Protein AF-0000000084555129 (afdb_homodimer)

Organism: NCBI:txid1418104

Solvent-accessible surface area (backbone atoms only — not comparable to full-atom values): 14431 Å² total; per-residue (Å²): 67,36,65,39,31,40,33,32,52,45,91,48,51,69,61,46,52,51,45,40,34,72,75,48,57,30,40,82,59,43,70,50,68,45,96,85,69,34,40,33,36,33,29,37,44,56,77,31,36,37,39,39,27,38,59,90,83,69,70,79,66,88,74,60,50,70,49,34,45,27,30,52,33,95,52,45,68,62,50,50,54,52,33,32,73,74,63,65,37,63,82,80,65,65,79,45,79,53,98,36,31,36,27,43,75,42,56,50,100,70,60,52,38,34,35,41,34,17,71,76,31,58,66,59,48,55,52,53,42,57,65,74,102,68,37,63,39,32,40,33,31,53,44,91,48,51,71,62,47,52,52,44,38,35,73,74,48,58,30,40,83,60,43,70,51,68,45,95,85,68,35,40,33,37,34,29,37,44,54,78,30,34,39,38,39,26,38,58,89,86,70,72,79,66,89,74,60,49,70,49,34,45,28,30,52,32,95,52,45,69,62,49,50,53,52,32,33,76,73,62,66,36,64,83,81,67,64,77,45,79,53,98,34,32,35,27,43,73,42,55,49,98,70,61,52,38,34,35,41,33,17,72,77,31,58,67,59,48,55,52,54,43,57,64,75,104

pLDDT: mean 96.59, std 4.14, range [63.03, 98.88]

Foldseek 3Di:
DDAAEAEEEDADAVQQQCCCCQQVVWAWDDKDADPVRKIWTWTDDDRYIYTYIHDPPDDQDPDDPCQEEEDEDADAVVSVVSCVVVPQDPPPWDWDDDPFKIWGWTAGPSGHIYIYIYGNHVVVVVVVVVVVD/DDAAEAEEEDADAVQQQCCCCQQVVWAWDDKDADPVRKIWTWTDDDRYIYTYIYDPPDDQDPDDPCQEEEDEDQDAVVSQVSCVVVPQDPPPWDWDDDPFKIWGWTAGPSGHIYIYIYGNHVVVVVVVVVVVD

Structure (mmCIF, N/CA/C/O backbone):
data_AF-0000000084555129-model_v1
#
loop_
_entity.id
_entity.type
_entity.pdbx_description
1 polymer 'Glyoxalase/Bleomycin resistance /Dioxygenase superfamily protein'
#
loop_
_atom_site.group_PDB
_atom_site.id
_atom_site.type_symbol
_atom_site.label_atom_id
_atom_site.label_alt_id
_atom_site.label_comp_id
_atom_site.label_asym_id
_atom_site.label_entity_id
_atom_site.label_seq_id
_atom_site.pdbx_PDB_ins_code
_atom_site.Cartn_x
_atom_site.Cartn_y
_atom_site.Cartn_z
_atom_site.occupancy
_atom_site.B_iso_or_equiv
_atom_site.auth_seq_id
_atom_site.auth_comp_id
_atom_site.auth_asym_id
_atom_site.auth_atom_id
_atom_site.pdbx_PDB_model_num
ATOM 1 N N . MET A 1 1 ? -7.414 10.438 -2.939 1 91.38 1 MET A N 1
ATOM 2 C CA . MET A 1 1 ? -5.953 10.438 -2.855 1 91.38 1 MET A CA 1
ATOM 3 C C . MET A 1 1 ? -5.355 9.367 -3.762 1 91.38 1 MET A C 1
ATOM 5 O O . MET A 1 1 ? -5.941 8.297 -3.941 1 91.38 1 MET A O 1
ATOM 9 N N . ILE A 1 2 ? -4.188 9.75 -4.363 1 95.44 2 ILE A N 1
ATOM 10 C CA . ILE A 1 2 ? -3.457 8.859 -5.258 1 95.44 2 ILE A CA 1
ATOM 11 C C . ILE A 1 2 ? -2.223 8.312 -4.547 1 95.44 2 ILE A C 1
ATOM 13 O O . ILE A 1 2 ? -1.466 9.07 -3.932 1 95.44 2 ILE A O 1
ATOM 17 N N . ILE A 1 3 ? -2.047 7.004 -4.605 1 98.06 3 ILE A N 1
ATOM 18 C CA . ILE A 1 3 ? -0.838 6.418 -4.039 1 98.06 3 ILE A CA 1
ATOM 19 C C . ILE A 1 3 ? 0.361 6.75 -4.922 1 98.06 3 ILE A C 1
ATOM 21 O O . ILE A 1 3 ? 0.359 6.453 -6.121 1 98.06 3 ILE A O 1
ATOM 25 N N . ASP A 1 4 ? 1.318 7.43 -4.328 1 98.44 4 ASP A N 1
ATOM 26 C CA . ASP A 1 4 ? 2.531 7.824 -5.035 1 98.44 4 ASP A CA 1
ATOM 27 C C . ASP A 1 4 ? 3.619 6.762 -4.902 1 98.44 4 ASP A C 1
ATOM 29 O O . ASP A 1 4 ? 4.297 6.434 -5.879 1 98.44 4 ASP A O 1
ATOM 33 N N . HIS A 1 5 ? 3.803 6.301 -3.703 1 98.75 5 HIS A N 1
ATOM 34 C CA . HIS A 1 5 ? 4.828 5.285 -3.496 1 98.75 5 HIS A CA 1
ATOM 35 C C . HIS A 1 5 ? 4.555 4.473 -2.232 1 98.75 5 HIS A C 1
ATOM 37 O O . HIS A 1 5 ? 3.77 4.891 -1.38 1 98.75 5 HIS A O 1
ATOM 43 N N . LEU A 1 6 ? 5.16 3.311 -2.207 1 98.62 6 LEU A N 1
ATOM 44 C CA . LEU A 1 6 ? 5.281 2.482 -1.014 1 98.62 6 LEU A CA 1
ATOM 45 C C . LEU A 1 6 ? 6.73 2.426 -0.539 1 98.62 6 LEU A C 1
ATOM 47 O O . LEU A 1 6 ? 7.656 2.434 -1.354 1 98.62 6 LEU A O 1
ATOM 51 N N . ASN A 1 7 ? 6.895 2.393 0.769 1 98.62 7 ASN A N 1
ATOM 52 C CA . ASN A 1 7 ? 8.227 2.324 1.362 1 98.62 7 ASN A CA 1
ATOM 53 C C . ASN A 1 7 ? 8.328 1.187 2.375 1 98.62 7 ASN A C 1
ATOM 55 O O . ASN A 1 7 ? 7.543 1.119 3.322 1 98.62 7 ASN A 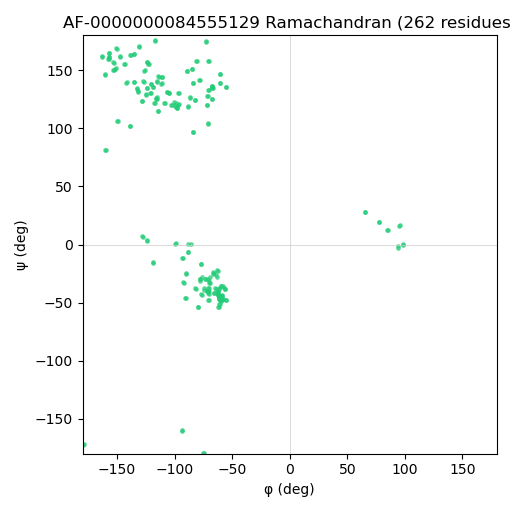O 1
ATOM 59 N N . ARG A 1 8 ? 9.281 0.289 2.154 1 98.12 8 ARG A N 1
ATOM 60 C CA . ARG A 1 8 ? 9.359 -0.907 2.988 1 98.12 8 ARG A CA 1
ATOM 61 C C . ARG A 1 8 ? 10.805 -1.281 3.285 1 98.12 8 ARG A C 1
ATOM 63 O O . ARG A 1 8 ? 11.664 -1.215 2.4 1 98.12 8 ARG A O 1
ATOM 70 N N . TYR A 1 9 ? 11.062 -1.695 4.523 1 98.19 9 TYR A N 1
ATOM 71 C CA . TYR A 1 9 ? 12.281 -2.443 4.828 1 98.19 9 TYR A CA 1
ATOM 72 C C . TYR A 1 9 ? 12.141 -3.902 4.41 1 98.19 9 TYR A C 1
ATOM 74 O O . TYR A 1 9 ? 11.086 -4.512 4.602 1 98.19 9 TYR A O 1
ATOM 82 N N . VAL A 1 10 ? 13.172 -4.414 3.91 1 98.56 10 VAL A N 1
ATOM 83 C CA . VAL A 1 10 ? 13.148 -5.809 3.477 1 98.56 10 VAL A CA 1
ATOM 84 C C . VAL A 1 10 ? 14.414 -6.523 3.951 1 98.56 10 VAL A C 1
ATOM 86 O O . VAL A 1 10 ? 15.391 -5.875 4.328 1 98.56 10 VAL A O 1
ATOM 89 N N . SER A 1 11 ? 14.406 -7.863 3.941 1 98.12 11 SER A N 1
ATOM 90 C CA . SER A 1 11 ? 15.508 -8.68 4.438 1 98.12 11 SER A CA 1
ATOM 91 C C . SER A 1 11 ? 16.688 -8.672 3.465 1 98.12 11 SER A C 1
ATOM 93 O O . SER A 1 11 ? 17.844 -8.742 3.881 1 98.12 11 SER A O 1
ATOM 95 N N . ASP A 1 12 ? 16.391 -8.703 2.145 1 98.5 12 ASP A N 1
ATOM 96 C CA . ASP A 1 12 ? 17.391 -8.844 1.083 1 98.5 12 ASP A CA 1
ATOM 97 C C . ASP A 1 12 ? 16.938 -8.125 -0.186 1 98.5 12 ASP A C 1
ATOM 99 O O . ASP A 1 12 ? 16.109 -8.641 -0.944 1 98.5 12 ASP A O 1
ATOM 103 N N . VAL A 1 13 ? 17.578 -6.992 -0.435 1 98.81 13 VAL A N 1
ATOM 104 C CA . VAL A 1 13 ? 17.156 -6.109 -1.516 1 98.81 13 VAL A CA 1
ATOM 105 C C . VAL A 1 13 ? 17.297 -6.828 -2.857 1 98.81 13 VAL A C 1
ATOM 107 O O . VAL A 1 13 ? 16.406 -6.742 -3.711 1 98.81 13 VAL A O 1
ATOM 110 N N . ASP A 1 14 ? 18.359 -7.57 -3.078 1 98.75 14 ASP A N 1
ATOM 111 C CA . ASP A 1 14 ? 18.594 -8.25 -4.348 1 98.75 14 ASP A CA 1
ATOM 112 C C . ASP A 1 14 ? 17.5 -9.273 -4.625 1 98.75 14 ASP A C 1
ATOM 114 O O . ASP A 1 14 ? 17 -9.375 -5.75 1 98.75 14 ASP A O 1
ATOM 118 N N . LYS A 1 15 ? 17.125 -10.031 -3.643 1 98.44 15 LYS A N 1
ATOM 119 C CA . LYS A 1 15 ? 16.047 -11 -3.789 1 98.44 15 LYS A CA 1
ATOM 120 C C . LYS A 1 15 ? 14.734 -10.312 -4.141 1 98.44 15 LYS A C 1
ATOM 122 O O . LYS A 1 15 ? 13.945 -10.828 -4.938 1 98.44 15 LYS A O 1
ATOM 127 N N . PHE A 1 16 ? 14.492 -9.164 -3.564 1 98.75 16 PHE A N 1
ATOM 128 C CA . PHE A 1 16 ? 13.258 -8.438 -3.801 1 98.75 16 PHE A CA 1
ATOM 129 C C . PHE A 1 16 ? 13.234 -7.836 -5.203 1 98.75 16 PHE A C 1
ATOM 131 O O . PHE A 1 16 ? 12.188 -7.805 -5.855 1 98.75 16 PHE A O 1
ATOM 138 N N . ILE A 1 17 ? 14.383 -7.328 -5.613 1 98.75 17 ILE A N 1
ATOM 139 C CA . ILE A 1 17 ? 14.461 -6.828 -6.984 1 98.75 17 ILE A CA 1
ATOM 140 C C . ILE A 1 17 ? 14.047 -7.93 -7.957 1 98.75 17 ILE A C 1
ATOM 142 O O . ILE A 1 17 ? 13.195 -7.715 -8.82 1 98.75 17 ILE A O 1
ATOM 146 N N . LEU A 1 18 ? 14.602 -9.117 -7.766 1 98.44 18 LEU A N 1
ATOM 147 C CA . LEU A 1 18 ? 14.289 -10.25 -8.633 1 98.44 18 LEU A CA 1
ATOM 148 C C . LEU A 1 18 ? 12.805 -10.602 -8.562 1 98.44 18 LEU A C 1
ATOM 150 O O . LEU A 1 18 ? 12.156 -10.805 -9.586 1 98.44 18 LEU A O 1
ATOM 154 N N . PHE A 1 19 ? 12.266 -10.625 -7.41 1 98.56 19 PHE A N 1
ATOM 155 C CA . PHE A 1 19 ? 10.875 -10.984 -7.191 1 98.56 19 PHE A CA 1
ATOM 156 C C . PHE A 1 19 ? 9.945 -10 -7.898 1 98.56 19 PHE A C 1
ATOM 158 O O . PHE A 1 19 ? 9.078 -10.406 -8.68 1 98.56 19 PHE A O 1
ATOM 165 N N . TYR A 1 20 ? 10.102 -8.758 -7.648 1 98.25 20 TYR A N 1
ATOM 166 C CA . TYR A 1 20 ? 9.18 -7.746 -8.164 1 98.25 20 TYR A CA 1
ATOM 167 C C . TYR A 1 20 ? 9.328 -7.598 -9.672 1 98.25 20 TYR A C 1
ATOM 169 O O . TYR A 1 20 ? 8.352 -7.32 -10.375 1 98.25 20 TYR A O 1
ATOM 177 N N . GLU A 1 21 ? 10.555 -7.785 -10.188 1 98 21 GLU A N 1
ATOM 178 C CA . GLU A 1 21 ? 10.727 -7.734 -11.633 1 98 21 GLU A CA 1
ATOM 179 C C . GLU A 1 21 ? 10.094 -8.945 -12.312 1 98 21 GLU A C 1
ATOM 181 O O . GLU A 1 21 ? 9.312 -8.797 -13.258 1 98 21 GLU A O 1
ATOM 186 N N . ASP A 1 22 ? 10.398 -10.086 -11.758 1 97.38 22 ASP A N 1
ATOM 187 C CA . ASP A 1 22 ? 10.047 -11.328 -12.445 1 97.38 22 ASP A CA 1
ATOM 188 C C . ASP A 1 22 ? 8.586 -11.703 -12.188 1 97.38 22 ASP A C 1
ATOM 190 O O . ASP A 1 22 ? 7.898 -12.188 -13.086 1 97.38 22 ASP A O 1
ATOM 194 N N . ALA A 1 23 ? 8.125 -11.461 -11 1 96.81 23 ALA A N 1
ATOM 195 C CA . ALA A 1 23 ? 6.789 -11.922 -10.633 1 96.81 23 ALA A CA 1
ATOM 196 C C . ALA A 1 23 ? 5.746 -10.844 -10.891 1 96.81 23 ALA A C 1
ATOM 198 O O . ALA A 1 23 ? 4.594 -11.148 -11.203 1 96.81 23 ALA A O 1
ATOM 199 N N . LEU A 1 24 ? 6.152 -9.57 -10.734 1 96.69 24 LEU A N 1
ATOM 200 C CA . LEU A 1 24 ? 5.129 -8.531 -10.711 1 96.69 24 LEU A CA 1
ATOM 201 C C . LEU A 1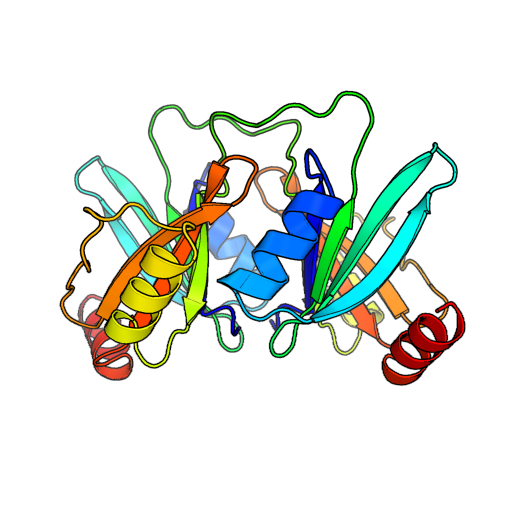 24 ? 5.406 -7.473 -11.781 1 96.69 24 LEU A C 1
ATOM 203 O O . LEU A 1 24 ? 4.707 -6.461 -11.852 1 96.69 24 LEU A O 1
ATOM 207 N N . ASP A 1 25 ? 6.418 -7.688 -12.555 1 96.19 25 ASP A N 1
ATOM 208 C CA . ASP A 1 25 ? 6.707 -6.879 -13.734 1 96.19 25 ASP A CA 1
ATOM 209 C C . ASP A 1 25 ? 7.059 -5.445 -13.352 1 96.19 25 ASP A C 1
ATOM 211 O O . ASP A 1 25 ? 6.664 -4.5 -14.031 1 96.19 25 ASP A O 1
ATOM 215 N N . TYR A 1 26 ? 7.598 -5.254 -12.18 1 98.19 26 TYR A N 1
ATOM 216 C CA . TYR A 1 26 ? 8.195 -3.973 -11.828 1 98.19 26 TYR A CA 1
ATOM 217 C C . TYR A 1 26 ? 9.492 -3.744 -12.594 1 98.19 26 TYR A C 1
ATOM 219 O O . TYR A 1 26 ? 10.086 -4.691 -13.109 1 98.19 26 TYR A O 1
ATOM 227 N N . LYS A 1 27 ? 9.828 -2.473 -12.688 1 98.12 27 LYS A N 1
ATOM 228 C CA . LYS A 1 27 ? 11.086 -2.117 -13.32 1 98.12 27 LYS A CA 1
ATOM 229 C C . LYS A 1 27 ? 12.047 -1.471 -12.32 1 98.12 27 LYS A C 1
ATOM 231 O O . LYS A 1 27 ? 11.68 -0.52 -11.633 1 98.12 27 LYS A O 1
ATOM 236 N N . LEU A 1 28 ? 13.242 -2.014 -12.195 1 98.31 28 LEU A N 1
ATOM 237 C CA . LEU A 1 28 ? 14.266 -1.379 -11.367 1 98.31 28 LEU A CA 1
ATOM 238 C C . LEU A 1 28 ? 14.711 -0.055 -11.984 1 98.31 28 LEU A C 1
ATOM 240 O O . LEU A 1 28 ? 15.133 -0.012 -13.141 1 98.31 28 LEU A O 1
ATOM 244 N N . ILE A 1 29 ? 14.625 1.012 -11.188 1 97.94 29 ILE A N 1
ATOM 245 C CA . ILE A 1 29 ? 15.008 2.293 -11.773 1 97.94 29 ILE A CA 1
ATOM 246 C C . ILE A 1 29 ? 16.188 2.883 -11 1 97.94 29 ILE A C 1
ATOM 248 O O . ILE A 1 29 ? 16.797 3.854 -11.445 1 97.94 29 ILE A O 1
ATOM 252 N N . ASP A 1 30 ? 16.469 2.385 -9.789 1 98.31 30 ASP A N 1
ATOM 253 C CA . ASP A 1 30 ? 17.656 2.791 -9.031 1 98.31 30 ASP A CA 1
ATOM 254 C C . ASP A 1 30 ? 18 1.762 -7.961 1 98.31 30 ASP A C 1
ATOM 256 O O . ASP A 1 30 ? 17.125 1.095 -7.422 1 98.31 30 ASP A O 1
ATOM 260 N N . SER A 1 31 ? 19.281 1.588 -7.68 1 98.06 31 SER A N 1
ATOM 261 C CA . SER A 1 31 ? 19.766 0.795 -6.555 1 98.06 31 SER A CA 1
ATOM 262 C C . SER A 1 31 ? 21.141 1.281 -6.086 1 98.06 31 SER A C 1
ATOM 264 O O . SER A 1 31 ? 21.828 1.988 -6.816 1 98.06 31 SER A O 1
ATOM 266 N N . GLY A 1 32 ? 21.406 0.962 -4.848 1 97.38 32 GLY A N 1
ATOM 267 C CA . GLY A 1 32 ? 22.688 1.376 -4.316 1 97.38 32 GLY A CA 1
ATOM 268 C C . GLY A 1 32 ? 22.906 0.941 -2.879 1 97.38 32 GLY A C 1
ATOM 269 O O . GLY A 1 32 ? 22.188 0.081 -2.369 1 97.38 32 GLY A O 1
ATOM 270 N N . ILE A 1 33 ? 24.016 1.475 -2.379 1 97.44 33 ILE A N 1
ATOM 271 C CA . ILE A 1 33 ? 24.391 1.214 -0.994 1 97.44 33 ILE A CA 1
ATOM 272 C C . ILE A 1 33 ? 24.359 2.516 -0.197 1 97.44 33 ILE A C 1
ATOM 274 O O . ILE A 1 33 ? 24.953 3.518 -0.609 1 97.44 33 ILE A O 1
ATOM 278 N N . LYS A 1 34 ? 23.641 2.445 0.87 1 96 34 LYS A N 1
ATOM 279 C CA . LYS A 1 34 ? 23.562 3.609 1.748 1 96 34 LYS A CA 1
ATOM 280 C C . LYS A 1 34 ? 24.875 3.805 2.516 1 96 34 LYS A C 1
ATOM 282 O O . LYS A 1 34 ? 25.766 2.957 2.455 1 96 34 LYS A O 1
ATOM 287 N N . LEU A 1 35 ? 24.891 4.922 3.244 1 94.25 35 LEU A N 1
ATOM 288 C CA . LEU A 1 35 ? 26.094 5.258 4.008 1 94.25 35 LEU A CA 1
ATOM 289 C C . LEU A 1 35 ? 26.359 4.211 5.082 1 94.25 35 LEU A C 1
ATOM 291 O O . LEU A 1 35 ? 27.531 3.939 5.406 1 94.25 35 LEU A O 1
ATOM 295 N N . ASN A 1 36 ? 25.391 3.6 5.496 1 95.06 36 ASN A N 1
ATOM 296 C CA . ASN A 1 36 ? 25.531 2.615 6.562 1 95.06 36 ASN A CA 1
ATOM 297 C C . ASN A 1 36 ? 25.859 1.233 6.012 1 95.06 36 ASN A C 1
ATOM 299 O O . ASN A 1 36 ? 25.875 0.25 6.754 1 95.06 36 ASN A O 1
ATOM 303 N N . GLY A 1 37 ? 25.984 1.104 4.73 1 96.94 37 GLY A N 1
ATOM 304 C CA . GLY A 1 37 ? 26.406 -0.138 4.105 1 96.94 37 GLY A CA 1
ATOM 305 C C . GLY A 1 37 ? 25.25 -1.014 3.674 1 96.94 37 GLY A C 1
ATOM 306 O O . GLY A 1 37 ? 25.453 -2.078 3.086 1 96.94 37 GLY A O 1
ATOM 307 N N . LYS A 1 38 ? 24.078 -0.531 3.957 1 98.06 38 LYS A N 1
ATOM 308 C CA . LYS A 1 38 ? 22.891 -1.32 3.615 1 98.06 38 LYS A CA 1
ATOM 309 C C . LYS A 1 38 ? 22.406 -0.994 2.209 1 98.06 38 LYS A C 1
ATOM 311 O O . LYS A 1 38 ? 22.5 0.152 1.764 1 98.06 38 LYS A O 1
ATOM 316 N N . LYS A 1 39 ? 21.812 -1.933 1.518 1 98.75 39 LYS A N 1
ATOM 317 C CA . LYS A 1 39 ? 21.359 -1.79 0.137 1 98.75 39 LYS A CA 1
ATOM 318 C C . LYS A 1 39 ? 19.969 -1.158 0.075 1 98.75 39 LYS A C 1
ATOM 320 O O . LYS A 1 39 ? 19.188 -1.299 1.007 1 98.75 39 LYS A O 1
ATOM 325 N N . TYR A 1 40 ? 19.688 -0.469 -0.962 1 98.69 40 TYR A N 1
ATOM 326 C CA . TYR A 1 40 ? 18.359 0.03 -1.286 1 98.69 40 TYR A CA 1
ATOM 327 C C . TYR A 1 40 ? 18.062 -0.138 -2.771 1 98.69 40 TYR A C 1
ATOM 329 O O . TYR A 1 40 ? 18.969 -0.392 -3.568 1 98.69 40 TYR A O 1
ATOM 337 N N . ALA A 1 41 ? 16.797 -0.055 -3.137 1 98.81 41 ALA A N 1
ATOM 338 C CA . ALA A 1 41 ? 16.375 -0.044 -4.531 1 98.81 41 ALA A CA 1
ATOM 339 C C . ALA A 1 41 ? 15.062 0.733 -4.699 1 98.81 41 ALA A C 1
ATOM 341 O O . ALA A 1 41 ? 14.289 0.872 -3.748 1 98.81 41 ALA A O 1
ATOM 342 N N . ILE A 1 42 ? 14.875 1.292 -5.812 1 98.81 42 ILE A N 1
ATOM 343 C CA . ILE A 1 42 ? 13.617 1.896 -6.242 1 98.81 42 ILE A CA 1
ATOM 344 C C . ILE A 1 42 ? 13.086 1.161 -7.469 1 98.81 42 ILE A C 1
ATOM 346 O O . ILE A 1 42 ? 13.781 1.041 -8.477 1 98.81 42 ILE A O 1
ATOM 350 N N . LEU A 1 43 ? 11.898 0.645 -7.332 1 98.75 43 LEU A N 1
ATOM 351 C CA . LEU A 1 43 ? 11.242 -0.066 -8.422 1 98.75 43 LEU A CA 1
ATOM 352 C C . LEU A 1 43 ? 9.984 0.674 -8.867 1 98.75 43 LEU A C 1
ATOM 354 O O . LEU A 1 43 ? 9.242 1.207 -8.039 1 98.75 43 LEU A O 1
ATOM 358 N N . LYS A 1 44 ? 9.781 0.688 -10.156 1 98.19 44 LYS A N 1
ATOM 359 C CA . LYS A 1 44 ? 8.641 1.397 -10.734 1 98.19 44 LYS A CA 1
ATOM 360 C C . LYS A 1 44 ? 7.539 0.427 -11.141 1 98.19 44 LYS A C 1
ATOM 362 O O . LYS A 1 44 ? 7.781 -0.518 -11.898 1 98.19 44 LYS A O 1
ATOM 367 N N . GLY A 1 45 ? 6.359 0.598 -10.547 1 96.75 45 GLY A N 1
ATOM 368 C CA . GLY A 1 45 ? 5.148 -0.047 -11.031 1 96.75 45 GLY A CA 1
ATOM 369 C C . GLY A 1 45 ? 4.355 0.818 -11.992 1 96.75 45 GLY A C 1
ATOM 370 O O . GLY A 1 45 ? 4.918 1.695 -12.656 1 96.75 45 GLY A O 1
ATOM 371 N N . ASP A 1 46 ? 3.035 0.423 -12.102 1 94.94 46 ASP A N 1
ATOM 372 C CA . ASP A 1 46 ? 2.178 1.265 -12.938 1 94.94 46 ASP A CA 1
ATOM 373 C C . ASP A 1 46 ? 1.646 2.455 -12.141 1 94.94 46 ASP A C 1
ATOM 375 O O . ASP A 1 46 ? 0.712 2.312 -11.344 1 94.94 46 ASP A O 1
ATOM 379 N N . LYS A 1 47 ? 2.254 3.596 -12.227 1 94.25 47 LYS A N 1
ATOM 380 C CA . LYS A 1 47 ? 1.814 4.871 -11.664 1 94.25 47 LYS A CA 1
ATOM 381 C C . LYS A 1 47 ? 2.25 5.012 -10.211 1 94.25 47 LYS A C 1
ATOM 383 O O . LYS A 1 47 ? 1.671 5.801 -9.461 1 94.25 47 LYS A O 1
ATOM 388 N N . HIS A 1 48 ? 3.072 4.238 -9.711 1 98 48 HIS A N 1
ATOM 389 C CA . HIS A 1 48 ? 3.648 4.352 -8.375 1 98 48 HIS A CA 1
ATOM 390 C C . HIS A 1 48 ? 5.051 3.758 -8.328 1 98 48 HIS A C 1
ATOM 392 O O . HIS A 1 48 ? 5.492 3.117 -9.281 1 98 48 HIS A O 1
ATOM 398 N N . GLU A 1 49 ? 5.75 4.012 -7.246 1 98.56 49 GLU A N 1
ATOM 399 C CA . GLU A 1 49 ? 7.059 3.404 -7.023 1 98.56 49 GLU A CA 1
ATOM 400 C C . GLU A 1 49 ? 7.086 2.609 -5.719 1 98.56 49 GLU A C 1
ATOM 402 O O . GLU A 1 49 ? 6.25 2.826 -4.836 1 98.56 49 GLU A O 1
ATOM 407 N N . LEU A 1 50 ? 7.945 1.699 -5.688 1 98.75 50 LEU A N 1
ATOM 408 C CA . LEU A 1 50 ? 8.289 0.943 -4.488 1 98.75 50 LEU A CA 1
ATOM 409 C C . LEU A 1 50 ? 9.727 1.232 -4.055 1 98.75 50 LEU A C 1
ATOM 411 O O . LEU A 1 50 ? 10.664 0.961 -4.801 1 98.75 50 LEU A O 1
ATOM 415 N N . PHE A 1 51 ? 9.82 1.851 -2.883 1 98.81 51 PHE A N 1
ATOM 416 C CA . PHE A 1 51 ? 11.109 2.088 -2.244 1 98.81 51 PHE A CA 1
ATOM 417 C C . PHE A 1 51 ? 11.414 1.004 -1.215 1 98.81 51 PHE A C 1
ATOM 419 O O . PHE A 1 51 ? 10.664 0.833 -0.25 1 98.81 51 PHE A O 1
ATOM 426 N N . ILE A 1 52 ? 12.555 0.272 -1.419 1 98.81 52 ILE A N 1
ATOM 427 C CA . ILE A 1 52 ? 12.898 -0.767 -0.454 1 98.81 52 ILE A CA 1
ATOM 428 C C . ILE A 1 52 ? 14.32 -0.55 0.055 1 98.81 52 ILE A C 1
ATOM 430 O O . ILE A 1 52 ? 15.164 0 -0.656 1 98.81 52 ILE A O 1
ATOM 434 N N . SER A 1 53 ? 14.539 -0.945 1.253 1 98.69 53 SER A N 1
ATOM 435 C CA . SER A 1 53 ? 15.875 -0.854 1.835 1 98.69 53 SER A CA 1
ATOM 436 C C . SER A 1 53 ? 16.078 -1.912 2.914 1 98.69 53 SER A C 1
ATOM 438 O O . SER A 1 53 ? 15.117 -2.377 3.527 1 98.69 53 SER A O 1
ATOM 440 N N . GLU A 1 54 ? 17.281 -2.299 3.027 1 98.62 54 GLU A N 1
ATOM 441 C CA . GLU A 1 54 ? 17.703 -3.127 4.16 1 98.62 54 GLU A CA 1
ATOM 442 C C . GLU A 1 54 ? 17.953 -2.275 5.398 1 98.62 54 GLU A C 1
ATOM 444 O O . GLU A 1 54 ? 18.125 -1.059 5.297 1 98.62 54 GLU A O 1
ATOM 449 N N . ARG A 1 55 ? 17.891 -2.887 6.523 1 96.69 55 ARG A N 1
ATOM 450 C CA . ARG A 1 55 ? 18.203 -2.191 7.766 1 96.69 55 ARG A CA 1
ATOM 451 C C . ARG A 1 55 ? 18.922 -3.121 8.75 1 96.69 55 ARG A C 1
ATOM 453 O O . ARG A 1 55 ? 18.797 -4.344 8.648 1 96.69 55 ARG A O 1
ATOM 460 N N . GLU A 1 56 ? 19.672 -2.486 9.641 1 95.25 56 GLU A N 1
ATOM 461 C CA . GLU A 1 56 ? 20.312 -3.258 10.703 1 95.25 56 GLU A CA 1
ATOM 462 C C . GLU A 1 56 ? 19.266 -3.83 11.664 1 95.25 56 GLU A C 1
ATOM 464 O O . GLU A 1 56 ? 18.328 -3.139 12.047 1 95.25 56 GLU A O 1
ATOM 469 N N . GLY A 1 57 ? 19.438 -5.082 11.992 1 94.75 57 GLY A N 1
ATOM 470 C CA . GLY A 1 57 ? 18.547 -5.695 12.961 1 94.75 57 GLY A CA 1
ATOM 471 C C . GLY A 1 57 ? 17.203 -6.066 12.383 1 94.75 57 GLY A C 1
ATOM 472 O O . GLY A 1 57 ? 16.219 -6.215 13.117 1 94.75 57 GLY A O 1
ATOM 473 N N . PHE A 1 58 ? 17.125 -6.168 11.125 1 96.12 58 PHE A N 1
ATOM 474 C CA . PHE A 1 58 ? 15.883 -6.547 10.461 1 96.12 58 PHE A CA 1
ATOM 475 C C . PHE A 1 58 ? 15.359 -7.867 11 1 96.12 58 PHE A C 1
ATOM 477 O O . PHE A 1 58 ? 16.125 -8.805 11.219 1 96.12 58 PHE A O 1
ATOM 484 N N . GLN A 1 59 ? 14.055 -7.84 11.234 1 94.62 59 GLN A N 1
ATOM 485 C CA . GLN A 1 59 ? 13.352 -9.062 11.602 1 94.62 59 GLN A CA 1
ATOM 486 C C . GLN A 1 59 ? 12.07 -9.234 10.781 1 94.62 59 GLN A C 1
ATOM 488 O O . GLN A 1 59 ? 11.305 -8.281 10.617 1 94.62 59 GLN A O 1
ATOM 493 N N . VAL A 1 60 ? 11.914 -10.406 10.32 1 93.06 60 VAL A N 1
ATOM 494 C CA . VAL A 1 60 ? 10.672 -10.695 9.609 1 93.06 60 VAL A CA 1
ATOM 495 C C . VAL A 1 60 ? 9.5 -10.664 10.594 1 93.06 60 VAL A C 1
ATOM 497 O O . VAL A 1 60 ? 9.578 -11.234 11.68 1 93.06 60 VAL A O 1
ATOM 500 N N . GLU A 1 61 ? 8.477 -10.023 10.109 1 90.44 61 GLU A N 1
ATOM 501 C CA . GLU A 1 61 ? 7.281 -9.945 10.953 1 90.44 61 GLU A CA 1
ATOM 502 C C . GLU A 1 61 ? 6.387 -11.164 10.758 1 90.44 61 GLU A C 1
ATOM 504 O O . GLU A 1 61 ? 5.996 -11.484 9.633 1 90.44 61 GLU A O 1
ATOM 509 N N . GLU A 1 62 ? 6.094 -11.781 11.828 1 82.88 62 GLU A N 1
ATOM 510 C CA . GLU A 1 62 ? 5.234 -12.953 11.742 1 82.88 62 GLU A CA 1
ATOM 511 C C . GLU A 1 62 ? 3.775 -12.555 11.539 1 82.88 62 GLU A C 1
ATOM 513 O O . GLU A 1 62 ? 3.031 -13.242 10.836 1 82.88 62 GLU A O 1
ATOM 518 N N . GLU A 1 63 ? 3.381 -11.602 12.258 1 83.94 63 GLU A N 1
ATOM 519 C CA . GLU A 1 63 ? 2.047 -11.023 12.125 1 83.94 63 GLU A CA 1
ATOM 520 C C . GLU A 1 63 ? 2.121 -9.539 11.789 1 83.94 63 GLU A C 1
ATOM 522 O O . GLU A 1 63 ? 2.945 -8.812 12.352 1 83.94 63 GLU A O 1
ATOM 527 N N . GLN A 1 64 ? 1.37 -9.266 10.789 1 91.12 64 GLN A N 1
ATOM 528 C CA . GLN A 1 64 ? 1.323 -7.859 10.383 1 91.12 64 GLN A CA 1
ATOM 529 C C . GLN A 1 64 ? -0.116 -7.359 10.305 1 91.12 64 GLN A C 1
ATOM 531 O O . GLN A 1 64 ? -1.013 -8.094 9.883 1 91.12 64 GLN A O 1
ATOM 536 N N . ASN A 1 65 ? -0.269 -6.121 10.75 1 94.94 65 ASN A N 1
ATOM 537 C CA . ASN A 1 65 ? -1.584 -5.512 10.586 1 94.94 65 ASN A CA 1
ATOM 538 C C . ASN A 1 65 ? -1.876 -5.184 9.125 1 94.94 65 ASN A C 1
ATOM 540 O O . ASN A 1 65 ? -3.029 -5.223 8.695 1 94.94 65 ASN A O 1
ATOM 544 N N . PHE A 1 66 ? -0.833 -4.754 8.453 1 96.25 66 PHE A N 1
ATOM 545 C CA . PHE A 1 66 ? -0.967 -4.645 7.008 1 96.25 66 PHE A CA 1
ATOM 546 C C . PHE A 1 66 ? -1.022 -6.023 6.363 1 96.25 66 PHE A C 1
ATOM 548 O O . PHE A 1 66 ? 0.009 -6.68 6.195 1 96.25 66 PHE A O 1
ATOM 555 N N . ARG A 1 67 ? -2.148 -6.438 5.969 1 96.12 67 ARG A N 1
ATOM 556 C CA . ARG A 1 67 ? -2.402 -7.828 5.613 1 96.12 67 ARG A CA 1
ATOM 557 C C . ARG A 1 67 ? -1.894 -8.141 4.211 1 96.12 67 ARG A C 1
ATOM 559 O O . ARG A 1 67 ? -1.233 -9.156 3.992 1 96.12 67 ARG A O 1
ATOM 566 N N . HIS A 1 68 ? -2.33 -7.34 3.229 1 97.81 68 HIS 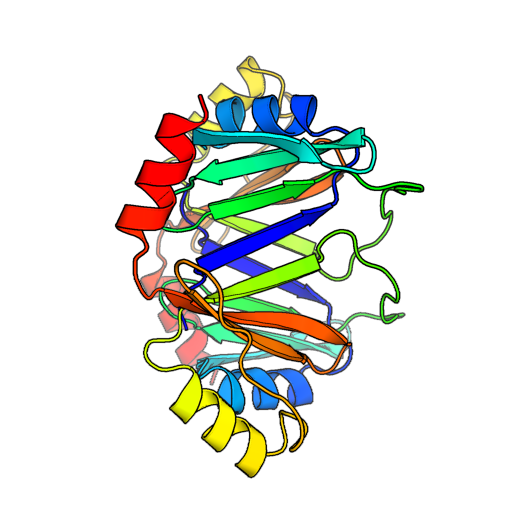A N 1
ATOM 567 C CA . HIS A 1 68 ? -1.841 -7.59 1.876 1 97.81 68 HIS A CA 1
ATOM 568 C C . HIS A 1 68 ? -2.072 -6.383 0.974 1 97.81 68 HIS A C 1
ATOM 570 O O . HIS A 1 68 ? -2.82 -5.469 1.331 1 97.81 68 HIS A O 1
ATOM 576 N N . ILE A 1 69 ? -1.368 -6.371 -0.104 1 98.5 69 ILE A N 1
ATOM 577 C CA . ILE A 1 69 ? -1.612 -5.48 -1.231 1 98.5 69 ILE A CA 1
ATOM 578 C C . ILE A 1 69 ? -2.219 -6.27 -2.391 1 98.5 69 ILE A C 1
ATOM 580 O O . ILE A 1 69 ? -1.729 -7.344 -2.742 1 98.5 69 ILE A O 1
ATOM 584 N N . GLY A 1 70 ? -3.279 -5.734 -2.924 1 98.69 70 GLY A N 1
ATOM 585 C CA . GLY A 1 70 ? -3.867 -6.305 -4.125 1 98.69 70 GLY A CA 1
ATOM 586 C C . GLY A 1 70 ? -3.42 -5.609 -5.395 1 98.69 70 GLY A C 1
ATOM 587 O O . GLY A 1 70 ? -3.449 -4.379 -5.48 1 98.69 70 GLY A O 1
ATOM 588 N N . TYR A 1 71 ? -3.016 -6.434 -6.285 1 98.62 71 TYR A N 1
ATOM 589 C CA . TYR A 1 71 ? -2.682 -5.914 -7.605 1 98.62 71 TYR A CA 1
ATOM 590 C C . TYR A 1 71 ? -3.688 -6.391 -8.648 1 98.62 71 TYR A C 1
ATOM 592 O O . TYR A 1 71 ? -4.102 -7.555 -8.633 1 98.62 71 TYR A O 1
ATOM 600 N N . PHE A 1 72 ? -4.035 -5.473 -9.5 1 98.44 72 PHE A N 1
ATOM 601 C CA . PHE A 1 72 ? -4.949 -5.789 -10.586 1 98.44 72 PHE A CA 1
ATOM 602 C C . PHE A 1 72 ? -4.266 -6.668 -11.633 1 98.44 72 PHE A C 1
ATOM 604 O O . PHE A 1 72 ? -3.141 -6.379 -12.047 1 98.44 72 PHE A O 1
ATOM 611 N N . ALA A 1 73 ? -4.883 -7.75 -11.961 1 98 73 ALA A N 1
ATOM 612 C CA . ALA A 1 73 ? -4.449 -8.617 -13.055 1 98 73 ALA A CA 1
ATOM 613 C C . ALA A 1 73 ? -5.523 -8.727 -14.133 1 98 73 ALA A C 1
ATOM 615 O O . ALA A 1 73 ? -6.707 -8.906 -13.82 1 98 73 ALA A O 1
ATOM 616 N N . GLU A 1 74 ? -5.09 -8.625 -15.352 1 97.25 74 GLU A N 1
ATOM 617 C CA . GLU A 1 74 ? -6.02 -8.75 -16.469 1 97.25 74 GLU A CA 1
ATOM 618 C C . GLU A 1 74 ? -6.52 -10.18 -16.609 1 97.25 74 GLU A C 1
ATOM 620 O O . GLU A 1 74 ? -7.691 -10.406 -16.922 1 97.25 74 GLU A O 1
ATOM 625 N N . ASN A 1 75 ? -5.645 -11.148 -16.469 1 98.06 75 ASN A N 1
ATOM 626 C CA . ASN A 1 75 ? -5.926 -12.57 -16.594 1 98.06 75 ASN A CA 1
ATOM 627 C C . ASN A 1 75 ? -5.211 -13.383 -15.516 1 98.06 75 ASN A C 1
ATOM 629 O O . ASN A 1 75 ? -4.039 -13.734 -15.68 1 98.06 75 ASN A O 1
ATOM 633 N N . VAL A 1 76 ? -5.922 -13.797 -14.5 1 98.31 76 VAL A N 1
ATOM 634 C CA . VAL A 1 76 ? -5.281 -14.422 -13.352 1 98.31 76 VAL A CA 1
ATOM 635 C C . VAL A 1 76 ? -4.918 -15.867 -13.688 1 98.31 76 VAL A C 1
ATOM 637 O O . VAL A 1 76 ? -3.965 -16.422 -13.133 1 98.31 76 VAL A O 1
ATOM 640 N N . ASP A 1 77 ? -5.664 -16.531 -14.562 1 98.19 77 ASP A N 1
ATOM 641 C CA . ASP A 1 77 ? -5.324 -17.906 -14.945 1 98.19 77 ASP A CA 1
ATOM 642 C C . ASP A 1 77 ? -3.945 -17.953 -15.602 1 98.19 77 ASP A C 1
ATOM 644 O O . ASP A 1 77 ? -3.1 -18.766 -15.211 1 98.19 77 ASP A O 1
ATOM 648 N N . GLU A 1 78 ? -3.787 -17.125 -16.547 1 98.19 78 GLU A N 1
ATOM 649 C CA . GLU A 1 78 ? -2.504 -17.062 -17.234 1 98.19 78 GLU A CA 1
ATOM 650 C C . GLU A 1 78 ? -1.381 -16.672 -16.281 1 98.19 78 GLU A C 1
ATOM 652 O O . GLU A 1 78 ? -0.285 -17.234 -16.344 1 98.19 78 GLU A O 1
ATOM 657 N N . LEU A 1 79 ? -1.647 -15.695 -15.469 1 97.94 79 LEU A N 1
ATOM 658 C CA . LEU A 1 79 ? -0.645 -15.227 -14.516 1 97.94 79 LEU A CA 1
ATOM 659 C C . LEU A 1 79 ? -0.254 -16.344 -13.555 1 97.94 79 LEU A C 1
ATOM 661 O O . LEU A 1 79 ? 0.929 -16.516 -13.258 1 97.94 79 LEU A O 1
ATOM 665 N N . LEU A 1 80 ? -1.242 -17.047 -13.055 1 98.38 80 LEU A N 1
ATOM 666 C CA . LEU A 1 80 ? -0.975 -18.156 -12.141 1 98.38 80 LEU A CA 1
ATOM 667 C C . LEU A 1 80 ? -0.077 -19.203 -12.797 1 98.38 80 LEU A C 1
ATOM 669 O O . LEU A 1 80 ? 0.91 -19.641 -12.203 1 98.38 80 LEU A O 1
ATOM 673 N N . ASP A 1 81 ? -0.394 -19.578 -14 1 97.88 81 ASP A N 1
ATOM 674 C CA . ASP A 1 81 ? 0.404 -20.562 -14.727 1 97.88 81 ASP A CA 1
ATOM 675 C C . ASP A 1 81 ? 1.846 -20.078 -14.891 1 97.88 81 ASP A C 1
ATOM 677 O O . ASP A 1 81 ? 2.785 -20.844 -14.656 1 97.88 81 ASP A O 1
ATOM 681 N N . THR A 1 82 ? 1.967 -18.859 -15.305 1 97.62 82 THR A N 1
ATOM 682 C CA . THR A 1 82 ? 3.287 -18.281 -15.5 1 97.62 82 THR A CA 1
ATOM 683 C C . THR A 1 82 ? 4.09 -18.297 -14.203 1 97.62 82 THR A C 1
ATOM 685 O O . THR A 1 82 ? 5.27 -18.672 -14.203 1 97.62 82 THR A O 1
ATOM 688 N N . LEU A 1 83 ? 3.475 -17.938 -13.094 1 97.94 83 LEU A N 1
ATOM 689 C CA . LEU A 1 83 ? 4.172 -17.828 -11.82 1 97.94 83 LEU A CA 1
ATOM 690 C C . LEU A 1 83 ? 4.492 -19.203 -11.258 1 97.94 83 LEU A C 1
ATOM 692 O O . LEU A 1 83 ? 5.484 -19.375 -10.547 1 97.94 83 LEU A O 1
ATOM 696 N N . LYS A 1 84 ? 3.654 -20.203 -11.578 1 97.5 84 LYS A N 1
ATOM 697 C CA . LYS A 1 84 ? 3.986 -21.594 -11.25 1 97.5 84 LYS A CA 1
ATOM 698 C C . LYS A 1 84 ? 5.258 -22.031 -11.961 1 97.5 84 LYS A C 1
ATOM 700 O O . LYS A 1 84 ? 6.16 -22.594 -11.344 1 97.5 84 LYS A O 1
ATOM 705 N N . ILE A 1 85 ? 5.309 -21.734 -13.211 1 97.06 85 ILE A N 1
ATOM 706 C CA . ILE A 1 85 ? 6.445 -22.125 -14.039 1 97.06 85 ILE A CA 1
ATOM 707 C C . ILE A 1 85 ? 7.719 -21.453 -13.523 1 97.06 85 ILE A C 1
ATOM 709 O O . ILE A 1 85 ? 8.773 -22.094 -13.469 1 97.06 85 ILE A O 1
ATOM 713 N N . LYS A 1 86 ? 7.555 -20.219 -13.148 1 96.81 86 LYS A N 1
ATOM 714 C CA . LYS A 1 86 ? 8.703 -19.453 -12.672 1 96.81 86 LYS A CA 1
ATOM 715 C C . LYS A 1 86 ? 9.078 -19.844 -11.25 1 96.81 86 LYS A C 1
ATOM 717 O O . LYS A 1 86 ? 10.133 -19.438 -10.75 1 96.81 86 LYS A O 1
ATOM 722 N N . GLY A 1 87 ? 8.172 -20.5 -10.555 1 96.25 87 GLY A N 1
ATOM 723 C CA . GLY A 1 87 ? 8.492 -21.016 -9.234 1 96.25 87 GLY A CA 1
ATOM 724 C C . GLY A 1 87 ? 8.078 -20.078 -8.109 1 96.25 87 GLY A C 1
ATOM 725 O O . GLY A 1 87 ? 8.508 -20.25 -6.969 1 96.25 87 GLY A O 1
ATOM 726 N N . TYR A 1 88 ? 7.215 -19.078 -8.367 1 95.94 88 TYR A N 1
ATOM 727 C CA . TYR A 1 88 ? 6.809 -18.109 -7.355 1 95.94 88 TYR A CA 1
ATOM 728 C C . TYR A 1 88 ? 5.527 -18.547 -6.656 1 95.94 88 TYR A C 1
ATOM 730 O O . TYR A 1 88 ? 5.125 -17.969 -5.652 1 95.94 88 TYR A O 1
ATOM 738 N N . VAL A 1 89 ? 4.926 -19.547 -7.246 1 95.44 89 VAL A N 1
ATOM 739 C CA . VAL A 1 89 ? 3.676 -20.062 -6.688 1 95.44 89 VAL A CA 1
ATOM 740 C C . VAL A 1 89 ? 3.705 -21.594 -6.664 1 95.44 89 VAL A C 1
ATOM 742 O O . VAL A 1 89 ? 4.215 -22.219 -7.59 1 95.44 89 VAL A O 1
ATOM 745 N N . ASN A 1 90 ? 3.174 -22.047 -5.566 1 94 90 ASN A N 1
ATOM 746 C CA . ASN A 1 90 ? 3.076 -23.5 -5.473 1 94 90 ASN A CA 1
ATOM 747 C C . ASN A 1 90 ? 2.219 -24.078 -6.594 1 94 90 ASN A C 1
ATOM 749 O O . ASN A 1 90 ? 1.185 -23.5 -6.949 1 94 90 ASN A O 1
ATOM 753 N N . LYS A 1 91 ? 2.568 -25.25 -7.027 1 93.5 91 LYS A N 1
ATOM 754 C CA . LYS A 1 91 ? 1.885 -25.875 -8.148 1 93.5 91 LYS A CA 1
ATOM 755 C C . LYS A 1 91 ? 0.438 -26.219 -7.797 1 93.5 91 LYS A C 1
ATOM 757 O O . LYS A 1 91 ? -0.426 -26.266 -8.672 1 93.5 91 LYS A O 1
ATOM 762 N N . GLU A 1 92 ? 0.186 -26.359 -6.578 1 95.5 92 GLU A N 1
ATOM 763 C CA . GLU A 1 92 ? -1.145 -26.766 -6.141 1 95.5 92 GLU A CA 1
ATOM 764 C C . GLU A 1 92 ? -2.055 -25.562 -5.93 1 95.5 92 GLU A C 1
ATOM 766 O O . GLU A 1 92 ? -3.254 -25.719 -5.695 1 95.5 92 GLU A O 1
ATOM 771 N N . GLU A 1 93 ? -1.455 -24.453 -6.051 1 95.81 93 GLU A N 1
ATOM 772 C CA . GLU A 1 93 ? -2.266 -23.25 -5.863 1 95.81 93 GLU A CA 1
ATOM 773 C C . GLU A 1 93 ? -3.402 -23.188 -6.879 1 95.81 93 GLU A C 1
ATOM 775 O O . GLU A 1 93 ? -3.217 -23.547 -8.047 1 95.81 93 GLU A O 1
ATOM 780 N N . LYS A 1 94 ? -4.562 -22.781 -6.387 1 96.88 94 LYS A N 1
ATOM 781 C CA . LYS A 1 94 ? -5.73 -22.656 -7.25 1 96.88 94 LYS A CA 1
ATOM 782 C C . LYS A 1 94 ? -6.312 -21.25 -7.195 1 96.88 94 LYS A C 1
ATOM 784 O O . LYS A 1 94 ? -6.09 -20.516 -6.227 1 96.88 94 LYS A O 1
ATOM 789 N N . ILE A 1 95 ? -7.023 -20.953 -8.273 1 98.38 95 ILE A N 1
ATOM 790 C CA . ILE A 1 95 ? -7.738 -19.688 -8.344 1 98.38 95 ILE A CA 1
ATOM 791 C C . ILE A 1 95 ? -8.922 -19.703 -7.375 1 98.38 95 ILE A C 1
ATOM 793 O O . ILE A 1 95 ? -9.641 -20.688 -7.285 1 98.38 95 ILE A O 1
ATOM 797 N N . ILE A 1 96 ? -9.031 -18.656 -6.641 1 98.5 96 ILE A N 1
ATOM 798 C CA . ILE A 1 96 ? -10.219 -18.422 -5.832 1 98.5 96 ILE A CA 1
ATOM 799 C C . ILE A 1 96 ? -11.266 -17.672 -6.652 1 98.5 96 ILE A C 1
ATOM 801 O O . ILE A 1 96 ? -11.031 -16.531 -7.07 1 98.5 96 ILE A O 1
ATOM 805 N N . VAL A 1 97 ? -12.359 -18.281 -6.832 1 98.5 97 VAL A N 1
ATOM 806 C CA . VAL A 1 97 ? -13.43 -17.672 -7.613 1 98.5 97 VAL A CA 1
ATOM 807 C C . VAL A 1 97 ? -14.461 -17.047 -6.676 1 98.5 97 VAL A C 1
ATOM 809 O O . VAL A 1 97 ? -15.031 -17.734 -5.824 1 98.5 97 VAL A O 1
ATOM 812 N N . LYS A 1 98 ? -14.695 -15.734 -6.828 1 98.06 98 LYS A N 1
ATOM 813 C CA . LYS A 1 98 ? -15.711 -15.016 -6.066 1 98.06 98 LYS A CA 1
ATOM 814 C C . LYS A 1 98 ? -16.797 -14.461 -6.984 1 98.06 98 LYS A C 1
ATOM 816 O O . LYS A 1 98 ? -16.719 -14.609 -8.203 1 98.06 98 LYS A O 1
ATOM 821 N N . GLU A 1 99 ? -17.828 -13.852 -6.367 1 97.94 99 GLU A N 1
ATOM 822 C CA . GLU A 1 99 ? -18.984 -13.375 -7.117 1 97.94 99 GLU A CA 1
ATOM 823 C C . GLU A 1 99 ? -18.578 -12.383 -8.195 1 97.94 99 GLU A C 1
ATOM 825 O O . GLU A 1 99 ? -19.109 -12.414 -9.312 1 97.94 99 GLU A O 1
ATOM 830 N N . PHE A 1 100 ? -17.562 -11.562 -7.91 1 98.69 100 PHE A N 1
ATOM 831 C CA . PHE A 1 100 ? -17.266 -10.469 -8.836 1 98.69 100 PHE A CA 1
ATOM 832 C C . PHE A 1 100 ? -15.789 -10.469 -9.227 1 98.69 100 PHE A C 1
ATOM 834 O O . PHE A 1 100 ? -15.305 -9.516 -9.828 1 98.69 100 PHE A O 1
ATOM 841 N N . SER A 1 101 ? -15.078 -11.523 -8.797 1 98.75 101 SER A N 1
ATOM 842 C CA . SER A 1 101 ? -13.641 -11.508 -9.047 1 98.75 101 SER A CA 1
ATOM 843 C C . SER A 1 101 ? -13.062 -12.914 -9.031 1 98.75 101 SER A C 1
ATOM 845 O O . SER A 1 101 ? -13.719 -13.859 -8.602 1 98.75 101 SER A O 1
ATOM 847 N N . ARG A 1 102 ? -11.922 -13.094 -9.586 1 98.75 102 ARG A N 1
ATOM 848 C CA . ARG A 1 102 ? -11.016 -14.242 -9.516 1 98.75 102 ARG A CA 1
ATOM 849 C C . ARG A 1 102 ? -9.633 -13.812 -9.039 1 98.75 102 ARG A C 1
ATOM 851 O O . ARG A 1 102 ? -9.102 -12.789 -9.484 1 98.75 102 ARG A O 1
ATOM 858 N N . GLN A 1 103 ? -9.109 -14.602 -8.117 1 98.81 103 GLN A N 1
ATOM 859 C CA . GLN A 1 103 ? -7.844 -14.117 -7.562 1 98.81 103 GLN A CA 1
ATOM 860 C C . GLN A 1 103 ? -7.031 -15.258 -6.969 1 98.81 103 GLN A C 1
ATOM 862 O O . GLN A 1 103 ? -7.52 -16.391 -6.855 1 98.81 103 GLN A O 1
ATOM 867 N N . PHE A 1 104 ? -5.797 -15.062 -6.715 1 98.56 104 PHE A N 1
ATOM 868 C CA . PHE A 1 104 ? -4.922 -15.938 -5.945 1 98.56 104 PHE A CA 1
ATOM 869 C C . PHE A 1 104 ? -3.875 -15.133 -5.188 1 98.56 104 PHE A C 1
ATOM 871 O O . PHE A 1 104 ? -3.705 -13.938 -5.438 1 98.56 104 PHE A O 1
ATOM 878 N N . TYR A 1 105 ? -3.309 -15.781 -4.219 1 97.38 105 TYR A N 1
ATOM 879 C CA . TYR A 1 105 ? -2.357 -15.094 -3.35 1 97.38 105 TYR A CA 1
ATOM 880 C C . TYR A 1 105 ? -0.957 -15.672 -3.514 1 97.38 105 TYR A C 1
ATOM 882 O O . TYR A 1 105 ? -0.795 -16.875 -3.752 1 97.38 105 TYR A O 1
ATOM 890 N N . ILE A 1 106 ? -0.025 -14.789 -3.414 1 97.25 106 ILE A N 1
ATOM 891 C CA . ILE A 1 106 ? 1.374 -15.188 -3.314 1 97.25 106 ILE A CA 1
ATOM 892 C C . ILE A 1 106 ? 2.039 -14.453 -2.154 1 97.25 106 ILE A C 1
ATOM 894 O O . ILE A 1 106 ? 1.428 -13.586 -1.526 1 97.25 106 ILE A O 1
ATOM 898 N N . LYS A 1 107 ? 3.248 -14.891 -1.843 1 95.75 107 LYS A N 1
ATOM 899 C CA . LYS A 1 107 ? 4.027 -14.234 -0.796 1 95.75 107 LYS A CA 1
ATOM 900 C C . LYS A 1 107 ? 5.344 -13.695 -1.347 1 95.75 107 LYS A C 1
ATOM 902 O O . LYS A 1 107 ? 5.992 -14.344 -2.172 1 95.75 107 LYS A O 1
ATOM 907 N N . ASP A 1 108 ? 5.684 -12.477 -0.908 1 96.75 108 ASP A N 1
ATOM 908 C CA . ASP A 1 108 ? 7 -11.961 -1.28 1 96.75 108 ASP A CA 1
ATOM 909 C C . ASP A 1 108 ? 8.102 -12.641 -0.473 1 96.75 108 ASP A C 1
ATOM 911 O O . ASP A 1 108 ? 7.828 -13.516 0.346 1 96.75 108 ASP A O 1
ATOM 915 N N . PRO A 1 109 ? 9.367 -12.305 -0.655 1 97.19 109 PRO A N 1
ATOM 916 C CA . PRO A 1 109 ? 10.477 -13.047 -0.043 1 97.19 109 PRO A CA 1
ATOM 917 C C . PRO A 1 109 ? 10.445 -12.992 1.482 1 97.19 109 PRO A C 1
ATOM 919 O O . PRO A 1 109 ? 11.078 -13.82 2.145 1 97.19 109 PRO A O 1
ATOM 922 N N . ASP A 1 110 ? 9.781 -12 2.1 1 97.12 110 ASP A N 1
ATOM 923 C CA . ASP A 1 110 ? 9.711 -11.891 3.553 1 97.12 110 ASP A CA 1
ATOM 924 C C . ASP A 1 110 ? 8.383 -12.438 4.078 1 97.12 110 ASP A C 1
ATOM 926 O O . ASP A 1 110 ? 8.086 -12.312 5.266 1 97.12 110 ASP A O 1
ATOM 930 N N . GLY A 1 111 ? 7.555 -12.914 3.162 1 95.25 111 GLY A N 1
ATOM 931 C CA . GLY A 1 111 ? 6.328 -13.562 3.602 1 95.25 111 GLY A CA 1
ATOM 932 C C . GLY A 1 111 ? 5.121 -12.641 3.555 1 95.25 111 GLY A C 1
ATOM 933 O O . GLY A 1 111 ? 4.02 -13.031 3.947 1 95.25 111 GLY A O 1
ATOM 934 N N . PHE A 1 112 ? 5.27 -11.438 3.152 1 95.81 112 PHE A N 1
ATOM 935 C CA . PHE A 1 112 ? 4.148 -10.523 3.012 1 95.81 112 PHE A CA 1
ATOM 936 C C . PHE A 1 112 ? 3.217 -10.969 1.893 1 95.81 112 PHE A C 1
ATOM 938 O O . PHE A 1 112 ? 3.67 -11.305 0.797 1 95.81 112 PHE A O 1
ATOM 945 N N . GLU A 1 113 ? 1.935 -10.914 2.162 1 96.56 113 GLU A N 1
ATOM 946 C CA . GLU A 1 113 ? 0.962 -11.461 1.222 1 96.56 113 GLU A CA 1
ATOM 947 C C . GLU A 1 113 ? 0.615 -10.445 0.135 1 96.56 113 GLU A C 1
ATOM 949 O O . GLU A 1 113 ? 0.445 -9.258 0.418 1 96.56 113 GLU A O 1
ATOM 954 N N . ILE A 1 114 ? 0.515 -10.953 -1.032 1 98 114 ILE A N 1
ATOM 955 C CA . ILE A 1 114 ? 0.106 -10.195 -2.211 1 98 114 ILE A CA 1
ATOM 956 C C . ILE A 1 114 ? -1.093 -10.875 -2.869 1 98 114 ILE A C 1
ATOM 958 O O . ILE A 1 114 ? -1.094 -12.094 -3.066 1 98 114 ILE A O 1
ATOM 962 N N . ASP A 1 115 ? -2.107 -10.102 -3.117 1 98.69 115 ASP A N 1
ATOM 963 C CA . ASP A 1 115 ? -3.303 -10.57 -3.814 1 98.69 115 ASP A CA 1
ATOM 964 C C . ASP A 1 115 ? -3.264 -10.172 -5.289 1 98.69 115 ASP A C 1
ATOM 966 O O . ASP A 1 115 ? -3.115 -9 -5.621 1 98.69 115 ASP A O 1
ATOM 970 N N . LEU A 1 116 ? -3.275 -11.133 -6.16 1 98.75 116 LEU A N 1
ATOM 971 C CA . LEU A 1 116 ? -3.453 -10.883 -7.586 1 98.75 116 LEU A CA 1
ATOM 972 C C . LEU A 1 116 ? -4.902 -11.102 -8 1 98.75 116 LEU A C 1
ATOM 974 O O . LEU A 1 116 ? -5.398 -12.234 -7.969 1 98.75 116 LEU A O 1
ATOM 978 N N . ILE A 1 117 ? -5.566 -10.023 -8.492 1 98.88 117 ILE A N 1
ATOM 979 C CA . ILE A 1 117 ? -7.02 -10.07 -8.578 1 98.88 117 ILE A CA 1
ATOM 980 C C . ILE A 1 117 ? -7.469 -9.602 -9.969 1 98.88 117 ILE A C 1
ATOM 982 O O . ILE A 1 117 ? -6.961 -8.609 -10.484 1 98.88 117 ILE A O 1
ATOM 986 N N . GLN A 1 118 ? -8.305 -10.344 -10.531 1 98.81 118 GLN A N 1
ATOM 987 C CA . GLN A 1 118 ? -9.039 -10.008 -11.742 1 98.81 118 GLN A CA 1
ATOM 988 C C . GLN A 1 118 ? -10.516 -9.758 -11.445 1 98.81 118 GLN A C 1
ATOM 990 O O . GLN A 1 118 ? -11.203 -10.633 -10.914 1 98.81 118 GLN A O 1
ATOM 995 N N . TRP A 1 119 ? -10.969 -8.57 -11.781 1 98.62 119 TRP A N 1
ATOM 996 C CA . TRP A 1 119 ? -12.391 -8.281 -11.617 1 98.62 119 TRP A CA 1
ATOM 997 C C . TRP A 1 119 ? -13.195 -8.812 -12.797 1 98.62 119 TRP A C 1
ATOM 999 O O . TRP A 1 119 ? -12.883 -8.516 -13.953 1 98.62 119 TRP A O 1
ATOM 1009 N N . THR A 1 120 ? -14.18 -9.633 -12.461 1 98.5 120 THR A N 1
ATOM 1010 C CA . THR A 1 120 ? -15.078 -10.117 -13.5 1 98.5 120 THR A CA 1
ATOM 1011 C C . THR A 1 120 ? -16.266 -9.18 -13.672 1 98.5 120 THR A C 1
ATOM 1013 O O . THR A 1 120 ? -16.891 -9.148 -14.734 1 98.5 120 THR A O 1
ATOM 1016 N N . ASP A 1 121 ? -16.609 -8.453 -12.664 1 98.31 121 ASP A N 1
ATOM 1017 C CA . ASP A 1 121 ? -17.672 -7.449 -12.688 1 98.31 121 ASP A CA 1
ATOM 1018 C C . ASP A 1 121 ? -17.5 -6.449 -11.539 1 98.31 121 ASP A C 1
ATOM 1020 O O . ASP A 1 121 ? -18.25 -6.504 -10.555 1 98.31 121 ASP A O 1
ATOM 1024 N N . LYS A 1 122 ? -16.641 -5.461 -11.711 1 97.56 122 LYS A N 1
ATOM 1025 C CA . LYS A 1 122 ? -16.375 -4.5 -10.648 1 97.56 122 LYS A CA 1
ATOM 1026 C C . LYS A 1 122 ? -17.562 -3.576 -10.414 1 97.56 122 LYS A C 1
ATOM 1028 O O . LYS A 1 122 ? -17.859 -3.203 -9.281 1 97.56 122 LYS A O 1
ATOM 1033 N N . GLU A 1 123 ? -18.125 -3.207 -11.508 1 97.19 123 GLU A N 1
ATOM 1034 C CA . GLU A 1 123 ? -19.328 -2.377 -11.367 1 97.19 123 GLU A CA 1
ATOM 1035 C C . GLU A 1 123 ? -20.406 -3.098 -10.578 1 97.19 123 GLU A C 1
ATOM 1037 O O . GLU A 1 123 ? -21.109 -2.48 -9.773 1 97.19 123 GLU A O 1
ATOM 1042 N N . GLY A 1 124 ? -20.609 -4.395 -10.898 1 97.69 124 GLY A N 1
ATOM 1043 C CA . GLY A 1 124 ? -21.531 -5.195 -10.117 1 97.69 124 GLY A CA 1
ATOM 1044 C C . GLY A 1 124 ? -21.188 -5.227 -8.641 1 97.69 124 GLY A C 1
ATOM 1045 O O . GLY A 1 124 ? -22.094 -5.172 -7.789 1 97.69 124 GLY A O 1
ATOM 1046 N N . PHE A 1 125 ? -19.922 -5.273 -8.344 1 97.44 125 PHE A N 1
ATOM 1047 C CA . PHE A 1 125 ? -19.438 -5.23 -6.969 1 97.44 125 PHE A CA 1
ATOM 1048 C C . PHE A 1 125 ? -19.875 -3.934 -6.293 1 97.44 125 PHE A C 1
ATOM 1050 O O . PHE A 1 125 ? -20.484 -3.959 -5.227 1 97.44 125 PHE A O 1
ATOM 1057 N N . TYR A 1 126 ? -19.672 -2.791 -6.93 1 96.88 126 TYR A N 1
ATOM 1058 C CA . TYR A 1 126 ? -20.031 -1.495 -6.367 1 96.88 126 TYR A CA 1
ATOM 1059 C C . TYR A 1 126 ? -21.531 -1.372 -6.191 1 96.88 126 TYR A C 1
ATOM 1061 O O . TYR A 1 126 ? -22 -0.819 -5.195 1 96.88 126 TYR A O 1
ATOM 1069 N N . ASN A 1 127 ? -22.281 -1.912 -7.113 1 97.06 127 ASN A N 1
ATOM 1070 C CA . ASN A 1 127 ? -23.734 -1.85 -7.039 1 97.06 127 ASN A CA 1
ATOM 1071 C C . ASN A 1 127 ? -24.281 -2.645 -5.852 1 97.06 127 ASN A C 1
ATOM 1073 O O . ASN A 1 127 ? -25.219 -2.209 -5.18 1 97.06 127 ASN A O 1
ATOM 1077 N N . LYS A 1 128 ? -23.688 -3.74 -5.699 1 95.94 128 LYS A N 1
ATOM 1078 C CA . LYS A 1 128 ? -24.109 -4.57 -4.574 1 95.94 128 LYS A CA 1
ATOM 1079 C C . LYS A 1 128 ? -23.859 -3.865 -3.246 1 95.94 128 LYS A C 1
ATOM 1081 O O . LYS A 1 128 ? -24.672 -3.943 -2.33 1 95.94 128 LYS A O 1
ATOM 1086 N N . LEU A 1 129 ? -22.688 -3.209 -3.1 1 94.44 129 LEU A N 1
ATOM 1087 C CA . LEU A 1 129 ? -22.359 -2.486 -1.875 1 94.44 129 LEU A CA 1
ATOM 1088 C C . LEU A 1 129 ? -23.391 -1.386 -1.604 1 94.44 129 LEU A C 1
ATOM 1090 O O . LEU A 1 129 ? -23.719 -1.11 -0.449 1 94.44 129 LEU A O 1
ATOM 1094 N N . LYS A 1 130 ? -23.906 -0.74 -2.598 1 91.31 130 LYS A N 1
ATOM 1095 C CA . LYS A 1 130 ? -24.875 0.35 -2.482 1 91.31 130 LYS A CA 1
ATOM 1096 C C . LYS A 1 130 ? -26.234 -0.167 -2.021 1 91.31 130 LYS A C 1
ATOM 1098 O O . LYS A 1 130 ? -26.984 0.551 -1.355 1 91.31 130 LYS A O 1
ATOM 1103 N N . GLN A 1 131 ? -26.578 -1.311 -2.354 1 88.44 131 GLN A N 1
ATOM 1104 C CA . GLN A 1 131 ? -27.875 -1.892 -2.023 1 88.44 131 GLN A CA 1
ATOM 1105 C C . GLN A 1 131 ? -27.922 -2.324 -0.562 1 88.44 131 GLN A C 1
ATOM 1107 O O . GLN A 1 131 ? -29.016 -2.426 0.021 1 88.44 131 GLN A O 1
ATOM 1112 N N . LYS A 1 132 ? -26.875 -2.629 -0.084 1 80.06 132 LYS A N 1
ATOM 1113 C CA . LYS A 1 132 ? -26.812 -3.016 1.323 1 80.06 132 LYS A CA 1
ATOM 1114 C C . LYS A 1 132 ? -27.078 -1.816 2.232 1 80.06 132 LYS A C 1
ATOM 1116 O O . LYS A 1 132 ? -27.391 -1.981 3.414 1 80.06 132 LYS A O 1
ATOM 1121 N N . GLN A 1 133 ? -26.781 -0.547 1.842 1 63.03 133 GLN A N 1
ATOM 1122 C CA . GLN A 1 133 ? -26.938 0.664 2.643 1 63.03 133 GLN A CA 1
ATOM 1123 C C . GLN A 1 133 ? -28.391 1.106 2.701 1 63.03 133 GLN A C 1
ATOM 1125 O O . GLN A 1 133 ? -29.156 0.867 1.766 1 63.03 133 GLN A O 1
ATOM 1130 N N . MET B 1 1 ? 2.504 -3.27 -12.805 1 91.5 1 MET B N 1
ATOM 1131 C CA . MET B 1 1 ? 1.366 -3.684 -11.984 1 91.5 1 MET B CA 1
ATOM 1132 C C . MET B 1 1 ? 0.665 -2.475 -11.375 1 91.5 1 MET B C 1
ATOM 1134 O O . MET B 1 1 ? 1.31 -1.479 -11.047 1 91.5 1 MET B O 1
ATOM 1138 N N . ILE B 1 2 ? -0.697 -2.598 -11.32 1 95.5 2 ILE B N 1
ATOM 1139 C CA . ILE B 1 2 ? -1.545 -1.55 -10.766 1 95.5 2 ILE B CA 1
ATOM 1140 C C . ILE B 1 2 ? -2.043 -1.968 -9.383 1 95.5 2 ILE B C 1
ATOM 1142 O O . ILE B 1 2 ? -2.521 -3.09 -9.203 1 95.5 2 ILE B O 1
ATOM 1146 N N . ILE B 1 3 ? -1.905 -1.088 -8.414 1 98.06 3 ILE B N 1
ATOM 1147 C CA . ILE B 1 3 ? -2.449 -1.374 -7.09 1 98.06 3 ILE B CA 1
ATOM 1148 C C . ILE B 1 3 ? -3.973 -1.278 -7.129 1 98.06 3 ILE B C 1
ATOM 1150 O O . ILE B 1 3 ? -4.527 -0.246 -7.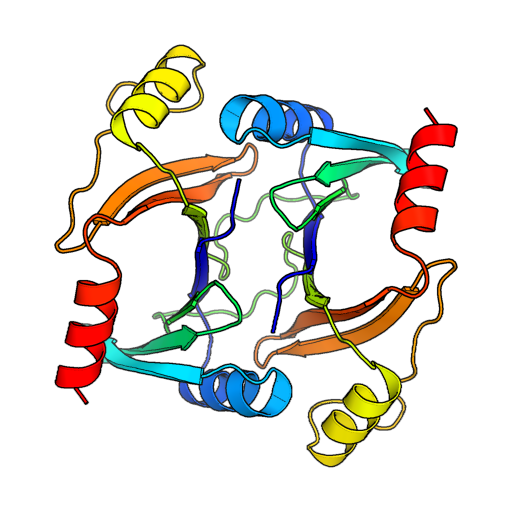512 1 98.06 3 ILE B O 1
ATOM 1154 N N . ASP B 1 4 ? -4.602 -2.383 -6.801 1 98.44 4 ASP B N 1
ATOM 1155 C CA . ASP B 1 4 ? -6.059 -2.451 -6.793 1 98.44 4 ASP B CA 1
ATOM 1156 C C . ASP B 1 4 ? -6.617 -2.086 -5.418 1 98.44 4 ASP B C 1
ATOM 1158 O O . ASP B 1 4 ? -7.605 -1.356 -5.316 1 98.44 4 ASP B O 1
ATOM 1162 N N . HIS B 1 5 ? -6.02 -2.652 -4.402 1 98.75 5 HIS B N 1
ATOM 1163 C CA . HIS B 1 5 ? -6.5 -2.354 -3.059 1 98.75 5 HIS B CA 1
ATOM 1164 C C . HIS B 1 5 ? -5.418 -2.615 -2.016 1 98.75 5 HIS B C 1
ATOM 1166 O O . HIS B 1 5 ? -4.43 -3.301 -2.297 1 98.75 5 HIS B O 1
ATOM 1172 N N . LEU B 1 6 ? -5.617 -1.989 -0.894 1 98.62 6 LEU B N 1
ATOM 1173 C CA . LEU B 1 6 ? -4.891 -2.287 0.336 1 98.62 6 LEU B CA 1
ATOM 1174 C C . LEU B 1 6 ? -5.809 -2.928 1.369 1 98.62 6 LEU B C 1
ATOM 1176 O O . LEU B 1 6 ? -6.992 -2.586 1.452 1 98.62 6 LEU B O 1
ATOM 1180 N N . ASN B 1 7 ? -5.246 -3.848 2.129 1 98.62 7 ASN B N 1
ATOM 1181 C CA . ASN B 1 7 ? -6.004 -4.531 3.172 1 98.62 7 ASN B CA 1
ATOM 1182 C C . ASN B 1 7 ? -5.281 -4.48 4.516 1 98.62 7 ASN B C 1
ATOM 1184 O O . ASN B 1 7 ? -4.125 -4.895 4.617 1 98.62 7 ASN B O 1
ATOM 1188 N N . ARG B 1 8 ? -5.965 -3.951 5.52 1 98.12 8 ARG B N 1
ATOM 1189 C CA . ARG B 1 8 ? -5.293 -3.725 6.797 1 98.12 8 ARG B CA 1
ATOM 1190 C C . ARG B 1 8 ? -6.227 -4.02 7.965 1 98.12 8 ARG B C 1
ATOM 1192 O O . ARG B 1 8 ? -7.406 -3.658 7.934 1 98.12 8 ARG B O 1
ATOM 1199 N N . TYR B 1 9 ? -5.688 -4.668 9 1 98.19 9 TYR B N 1
ATOM 1200 C CA . TYR B 1 9 ? -6.336 -4.672 10.305 1 98.19 9 TYR B CA 1
ATOM 1201 C C . TYR B 1 9 ? -6.09 -3.359 11.039 1 98.19 9 TYR B C 1
ATOM 1203 O O . TYR B 1 9 ? -4.98 -2.82 11.008 1 98.19 9 TYR B O 1
ATOM 1211 N N . VAL B 1 10 ? -7.074 -2.914 11.695 1 98.62 10 VAL B N 1
ATOM 1212 C CA . VAL B 1 10 ? -6.941 -1.663 12.438 1 98.62 10 VAL B CA 1
ATOM 1213 C C . VAL B 1 10 ? -7.555 -1.816 13.828 1 98.62 10 VAL B C 1
ATOM 1215 O O . VAL B 1 10 ? -8.312 -2.756 14.078 1 98.62 10 VAL B O 1
ATOM 1218 N N . SER B 1 11 ? -7.23 -0.897 14.758 1 98.12 11 SER B N 1
ATOM 1219 C CA . SER B 1 11 ? -7.672 -0.959 16.141 1 98.12 11 SER B CA 1
ATOM 1220 C C . SER B 1 11 ? -9.141 -0.576 16.281 1 98.12 11 SER B C 1
ATOM 1222 O O . SER B 1 11 ? -9.852 -1.099 17.141 1 98.12 11 SER B O 1
ATOM 1224 N N . ASP B 1 12 ? -9.586 0.426 15.484 1 98.5 12 ASP B N 1
ATOM 1225 C CA . ASP B 1 12 ? -10.922 1.015 15.578 1 98.5 12 ASP B CA 1
ATOM 1226 C C . ASP B 1 12 ? -11.398 1.513 14.219 1 98.5 12 ASP B C 1
ATOM 1228 O O . ASP B 1 12 ? -11 2.586 13.766 1 98.5 12 ASP B O 1
ATOM 1232 N N . VAL B 1 13 ? -12.328 0.762 13.648 1 98.81 13 VAL B N 1
ATOM 1233 C CA . VAL B 1 13 ? -12.758 1.015 12.281 1 98.81 13 VAL B CA 1
ATOM 1234 C C . VAL B 1 13 ? -13.406 2.395 12.188 1 98.81 13 VAL B C 1
ATOM 1236 O O . VAL B 1 13 ? -13.156 3.145 11.242 1 98.81 13 VAL B O 1
ATOM 1239 N N . ASP B 1 14 ? -14.227 2.793 13.156 1 98.75 14 ASP B N 1
ATOM 1240 C CA . ASP B 1 14 ? -14.914 4.082 13.125 1 98.75 14 ASP B CA 1
ATOM 1241 C C . ASP B 1 14 ? -13.914 5.234 13.117 1 98.75 14 ASP B C 1
ATOM 1243 O O . ASP B 1 14 ? -14.078 6.199 12.367 1 98.75 14 ASP B O 1
ATOM 1247 N N . LYS B 1 15 ? -12.914 5.156 13.938 1 98.44 15 LYS B N 1
ATOM 1248 C CA . LYS B 1 15 ? -11.875 6.18 13.969 1 98.44 15 LYS B CA 1
ATOM 1249 C C . LYS B 1 15 ? -11.148 6.277 12.625 1 98.44 15 LYS B C 1
ATOM 1251 O O . LYS B 1 15 ? -10.805 7.371 12.18 1 98.44 15 LYS B O 1
ATOM 1256 N N . PHE B 1 16 ? -10.938 5.164 11.992 1 98.75 16 PHE B N 1
ATOM 1257 C CA . PHE B 1 16 ? -10.227 5.133 10.719 1 98.75 16 PHE B CA 1
ATOM 1258 C C . PHE B 1 16 ? -11.086 5.703 9.602 1 98.75 16 PHE B C 1
ATOM 1260 O O . PHE B 1 16 ? -10.586 6.383 8.703 1 98.75 16 PHE B O 1
ATOM 1267 N N . ILE B 1 17 ? -12.359 5.363 9.648 1 98.75 17 ILE B N 1
ATOM 1268 C CA . ILE B 1 17 ? -13.266 5.953 8.664 1 98.75 17 ILE B CA 1
ATOM 1269 C C . ILE B 1 17 ? -13.172 7.477 8.727 1 98.75 17 ILE B C 1
ATOM 1271 O O . ILE B 1 17 ? -12.977 8.133 7.703 1 98.75 17 ILE B O 1
ATOM 1275 N N . LEU B 1 18 ? -13.234 8.016 9.93 1 98.44 18 LEU B N 1
ATOM 1276 C CA . LEU B 1 18 ? -13.164 9.461 10.117 1 98.44 18 LEU B CA 1
ATOM 1277 C C . LEU B 1 18 ? -11.836 10.008 9.617 1 98.44 18 LEU B C 1
ATOM 1279 O O . LEU B 1 18 ? -11.797 11.016 8.914 1 98.44 18 LEU B O 1
ATOM 1283 N N . PHE B 1 19 ? -10.781 9.367 9.938 1 98.56 19 PHE B N 1
ATOM 1284 C CA . PHE B 1 19 ? -9.438 9.805 9.562 1 98.56 19 PHE B CA 1
ATOM 1285 C C . PHE B 1 19 ? -9.289 9.852 8.047 1 98.56 19 PHE B C 1
ATOM 1287 O O . PHE B 1 19 ? -8.898 10.875 7.484 1 98.56 19 PHE B O 1
ATOM 1294 N N . TYR B 1 20 ? -9.586 8.781 7.387 1 98.19 20 TYR B N 1
ATOM 1295 C CA . TYR B 1 20 ? -9.352 8.672 5.953 1 98.19 20 TYR B CA 1
ATOM 1296 C C . TYR B 1 20 ? -10.297 9.578 5.172 1 98.19 20 TYR B C 1
ATOM 1298 O O . TYR B 1 20 ? -9.938 10.109 4.121 1 98.19 20 TYR B O 1
ATOM 1306 N N . GLU B 1 21 ? -11.523 9.773 5.68 1 98 21 GLU B N 1
ATOM 1307 C CA . GLU B 1 21 ? -12.438 10.695 5.012 1 98 21 GLU B CA 1
ATOM 1308 C C . GLU B 1 21 ? -11.984 12.141 5.188 1 98 21 GLU B C 1
ATOM 1310 O O . GLU B 1 21 ? -11.875 12.883 4.207 1 98 21 GLU B O 1
ATOM 1315 N N . ASP B 1 22 ? -11.672 12.445 6.418 1 97.38 22 ASP B N 1
ATOM 1316 C CA . ASP B 1 22 ? -11.445 13.852 6.754 1 97.38 22 ASP B CA 1
ATOM 1317 C C . ASP B 1 22 ? -10.031 14.289 6.379 1 97.38 22 ASP B C 1
ATOM 1319 O O . ASP B 1 22 ? -9.828 15.406 5.91 1 97.38 22 ASP B O 1
ATOM 1323 N N . ALA B 1 23 ? -9.086 13.43 6.57 1 96.75 23 ALA B N 1
ATOM 1324 C CA . ALA B 1 23 ? -7.691 13.812 6.379 1 96.75 23 ALA B CA 1
ATOM 1325 C C . ALA B 1 23 ? -7.234 13.516 4.953 1 96.75 23 ALA B C 1
ATOM 1327 O O . ALA B 1 23 ? -6.391 14.227 4.406 1 96.75 23 ALA B O 1
ATOM 1328 N N . LEU B 1 24 ? -7.785 12.445 4.355 1 96.69 24 LEU B N 1
ATOM 1329 C CA . LEU B 1 24 ? -7.188 11.969 3.111 1 96.69 24 LEU B CA 1
ATOM 1330 C C . LEU B 1 24 ? -8.227 11.922 1.995 1 96.69 24 LEU B C 1
ATOM 1332 O O . LEU B 1 24 ? -7.938 11.453 0.893 1 96.69 24 LEU B O 1
ATOM 1336 N N . ASP B 1 25 ? -9.406 12.359 2.277 1 96.06 25 ASP B N 1
ATOM 1337 C CA . ASP B 1 25 ? -10.453 12.555 1.28 1 96.06 25 ASP B CA 1
ATOM 1338 C C . ASP B 1 25 ? -10.883 11.227 0.665 1 96.06 25 ASP B C 1
ATOM 1340 O O . ASP B 1 25 ? -11.141 11.148 -0.538 1 96.06 25 ASP B O 1
ATOM 1344 N N . TYR B 1 26 ? -10.75 10.148 1.403 1 98.19 26 TYR B N 1
ATOM 1345 C CA . TYR B 1 26 ? -11.367 8.891 1.003 1 98.19 26 TYR B CA 1
ATOM 1346 C C . TYR B 1 26 ? -12.883 8.953 1.139 1 98.19 26 TYR B C 1
ATOM 1348 O O . TYR B 1 26 ? -13.414 9.812 1.845 1 98.19 26 TYR B O 1
ATOM 1356 N N . LYS B 1 27 ? -13.508 8.062 0.392 1 98.12 27 LYS B N 1
ATOM 1357 C CA . LYS B 1 27 ? -14.961 7.953 0.491 1 98.12 27 LYS B CA 1
ATOM 1358 C C . LYS B 1 27 ? -15.375 6.59 1.035 1 98.12 27 LYS B C 1
ATOM 1360 O O . LYS B 1 27 ? -14.945 5.555 0.522 1 98.12 27 LYS B O 1
ATOM 1365 N N . LEU B 1 28 ? -16.156 6.582 2.104 1 98.25 28 LEU B N 1
ATOM 1366 C CA . LEU B 1 28 ? -16.703 5.332 2.605 1 98.25 28 LEU B CA 1
ATOM 1367 C C . LEU B 1 28 ? -17.719 4.75 1.618 1 98.25 28 LEU B C 1
ATOM 1369 O O . LEU B 1 28 ? -18.672 5.426 1.232 1 98.25 28 LEU B O 1
ATOM 1373 N N . ILE B 1 29 ? -17.484 3.49 1.231 1 97.94 29 ILE B N 1
ATOM 1374 C CA . ILE B 1 29 ? -18.422 2.936 0.255 1 97.94 29 ILE B CA 1
ATOM 1375 C C . ILE B 1 29 ? -19.125 1.714 0.844 1 97.94 29 ILE B C 1
ATOM 1377 O O . ILE B 1 29 ? -20.094 1.213 0.276 1 97.94 29 ILE B O 1
ATOM 1381 N N . ASP B 1 30 ? -18.609 1.144 1.942 1 98.31 30 ASP B N 1
ATOM 1382 C CA . ASP B 1 30 ? -19.266 0.056 2.65 1 98.31 30 ASP B CA 1
ATOM 1383 C C . ASP B 1 30 ? -18.75 -0.075 4.078 1 98.31 30 ASP B C 1
ATOM 1385 O O . ASP B 1 30 ? -17.578 0.217 4.344 1 98.31 30 ASP B O 1
ATOM 1389 N N . SER B 1 31 ? -19.594 -0.458 5.008 1 98.06 31 SER B N 1
ATOM 1390 C CA . SER B 1 31 ? -19.219 -0.816 6.367 1 98.06 31 SER B CA 1
ATOM 1391 C C . SER B 1 31 ? -20.203 -1.802 6.984 1 98.06 31 SER B C 1
ATOM 1393 O O . SER B 1 31 ? -21.328 -1.944 6.5 1 98.06 31 SER B O 1
ATOM 1395 N N . GLY B 1 32 ? -19.688 -2.514 7.953 1 97.38 32 GLY B N 1
ATOM 1396 C CA . GLY B 1 32 ? -20.562 -3.475 8.609 1 97.38 32 GLY B CA 1
ATOM 1397 C C . GLY B 1 32 ? -19.875 -4.227 9.734 1 97.38 32 GLY B C 1
ATOM 1398 O O . GLY B 1 32 ? -18.797 -3.822 10.203 1 97.38 32 GLY B O 1
ATOM 1399 N N . ILE B 1 33 ? -20.641 -5.207 10.195 1 97.44 33 ILE B N 1
ATOM 1400 C CA . ILE B 1 33 ? -20.156 -6.078 11.258 1 97.44 33 ILE B CA 1
ATOM 1401 C C . ILE B 1 33 ? -20.031 -7.508 10.742 1 97.44 33 ILE B C 1
ATOM 1403 O O . ILE B 1 33 ? -20.984 -8.047 10.156 1 97.44 33 ILE B O 1
ATOM 1407 N N . LYS B 1 34 ? -18.875 -8.023 10.93 1 96 34 LYS B N 1
ATOM 1408 C CA . LYS B 1 34 ? -18.641 -9.406 10.523 1 96 34 LYS B CA 1
ATOM 1409 C C . LYS B 1 34 ? -19.344 -10.383 11.453 1 96 34 LYS B C 1
ATOM 1411 O O . LYS B 1 34 ? -19.891 -9.984 12.484 1 96 34 LYS B O 1
ATOM 1416 N N . LEU B 1 35 ? -19.25 -11.648 11.055 1 94.25 35 LEU B N 1
ATOM 1417 C CA . LEU B 1 35 ? -19.906 -12.695 11.828 1 94.25 35 LEU B CA 1
ATOM 1418 C C . LEU B 1 35 ? -19.312 -12.797 13.227 1 94.25 35 LEU B C 1
ATOM 1420 O O . LEU B 1 35 ? -20.016 -13.117 14.188 1 94.25 35 LEU B O 1
ATOM 1424 N N . ASN B 1 36 ? -18.141 -12.453 13.328 1 95.12 36 ASN B N 1
ATOM 1425 C CA . ASN B 1 36 ? -17.453 -12.555 14.617 1 95.12 36 ASN B CA 1
ATOM 1426 C C . ASN B 1 36 ? -17.688 -11.32 15.477 1 95.12 36 ASN B C 1
ATOM 1428 O O . ASN B 1 36 ? -17.062 -11.164 16.531 1 95.12 36 ASN B O 1
ATOM 1432 N N . GLY B 1 37 ? -18.438 -10.367 15.016 1 96.94 37 GLY B N 1
ATOM 1433 C CA . GLY B 1 37 ? -18.797 -9.195 15.789 1 96.94 37 GLY B CA 1
ATOM 1434 C C . GLY B 1 37 ? -17.875 -8.016 15.562 1 96.94 37 GLY B C 1
ATOM 1435 O O . GLY B 1 37 ? -18.078 -6.934 16.109 1 96.94 37 GLY B O 1
ATOM 1436 N N . LYS B 1 38 ? -16.875 -8.258 14.75 1 98.06 38 LYS B N 1
ATOM 1437 C CA . LYS B 1 38 ? -15.906 -7.199 14.5 1 98.06 38 LYS B CA 1
ATOM 1438 C C . LYS B 1 38 ? -16.328 -6.328 13.32 1 98.06 38 LYS B C 1
ATOM 1440 O O . LYS B 1 38 ? -16.922 -6.82 12.359 1 98.06 38 LYS B O 1
ATOM 1445 N N . LYS B 1 39 ? -15.977 -5.066 13.328 1 98.69 39 LYS B N 1
ATOM 1446 C CA . LYS B 1 39 ? -16.375 -4.098 12.305 1 98.69 39 LYS B CA 1
ATOM 1447 C C . LYS B 1 39 ? -15.422 -4.141 11.109 1 98.69 39 LYS B C 1
ATOM 1449 O O . LYS B 1 39 ? -14.25 -4.496 11.258 1 98.69 39 LYS B O 1
ATOM 1454 N N . TYR B 1 40 ? -15.906 -3.814 9.961 1 98.69 40 TYR B N 1
ATOM 1455 C CA . TYR B 1 40 ? -15.109 -3.604 8.758 1 98.69 40 TYR B CA 1
ATOM 1456 C C . TYR B 1 40 ? -15.609 -2.391 7.98 1 98.69 40 TYR B C 1
ATOM 1458 O O . TYR B 1 40 ? -16.703 -1.888 8.234 1 98.69 40 TYR B O 1
ATOM 1466 N N . ALA B 1 41 ? -14.789 -1.89 7.082 1 98.81 41 ALA B N 1
ATOM 1467 C CA . ALA B 1 41 ? -15.172 -0.827 6.156 1 98.81 41 ALA B CA 1
ATOM 1468 C C . ALA B 1 41 ? -14.383 -0.922 4.855 1 98.81 41 ALA B C 1
ATOM 1470 O O . ALA B 1 41 ? -13.289 -1.482 4.824 1 98.81 41 ALA B O 1
ATOM 1471 N N . ILE B 1 42 ? -14.945 -0.479 3.816 1 98.81 42 ILE B N 1
ATOM 1472 C CA . ILE B 1 42 ? -14.289 -0.285 2.527 1 98.81 42 ILE B CA 1
ATOM 1473 C C . ILE B 1 42 ? -14.32 1.194 2.15 1 98.81 42 ILE B C 1
ATOM 1475 O O . ILE B 1 42 ? -15.391 1.805 2.096 1 98.81 42 ILE B O 1
ATOM 1479 N N . LEU B 1 43 ? -13.156 1.745 1.957 1 98.69 43 LEU B N 1
ATOM 1480 C CA . LEU B 1 43 ? -13.016 3.143 1.566 1 98.69 43 LEU B CA 1
ATOM 1481 C C . LEU B 1 43 ? -12.406 3.26 0.175 1 98.69 43 LEU B C 1
ATOM 1483 O O . LEU B 1 43 ? -11.492 2.512 -0.17 1 98.69 43 LEU B O 1
ATOM 1487 N N . LYS B 1 44 ? -12.93 4.18 -0.581 1 98.19 44 LYS B N 1
ATOM 1488 C CA . LYS B 1 44 ? -12.477 4.379 -1.955 1 98.19 44 LYS B CA 1
ATOM 1489 C C . LYS B 1 44 ? -11.547 5.59 -2.061 1 98.19 44 LYS B C 1
ATOM 1491 O O . LYS B 1 44 ? -11.914 6.691 -1.651 1 98.19 44 LYS B O 1
ATOM 1496 N N . GLY B 1 45 ? -10.32 5.34 -2.504 1 96.75 45 GLY B N 1
ATOM 1497 C CA . GLY B 1 45 ? -9.43 6.406 -2.932 1 96.75 45 GLY B CA 1
ATOM 1498 C C . GLY B 1 45 ? -9.492 6.68 -4.422 1 96.75 45 GLY B C 1
ATOM 1499 O O . GLY B 1 45 ? -10.508 6.395 -5.066 1 96.75 45 GLY B O 1
ATOM 1500 N N . ASP B 1 46 ? -8.375 7.355 -4.887 1 94.94 46 ASP B N 1
ATOM 1501 C CA . ASP B 1 46 ? -8.312 7.566 -6.328 1 94.94 46 ASP B CA 1
ATOM 1502 C C . ASP B 1 46 ? -7.746 6.344 -7.039 1 94.94 46 ASP B C 1
ATOM 1504 O O . ASP B 1 46 ? -6.535 6.113 -7.023 1 94.94 46 ASP B O 1
ATOM 1508 N N . LYS B 1 47 ? -8.562 5.477 -7.559 1 94.31 47 LYS B N 1
ATOM 1509 C CA . LYS B 1 47 ? -8.219 4.328 -8.391 1 94.31 47 LYS B CA 1
ATOM 1510 C C . LYS B 1 47 ? -7.844 3.117 -7.543 1 94.31 47 LYS B C 1
ATOM 1512 O O . LYS B 1 47 ? -7.176 2.199 -8.016 1 94.31 47 LYS B O 1
ATOM 1517 N N . HIS B 1 48 ? -8.07 3.102 -6.332 1 98 48 HIS B N 1
ATOM 1518 C CA . HIS B 1 48 ? -7.867 1.959 -5.445 1 98 48 HIS B CA 1
ATOM 1519 C C . HIS B 1 48 ? -8.844 1.988 -4.277 1 98 48 HIS B C 1
ATOM 1521 O O . HIS B 1 48 ? -9.555 2.977 -4.082 1 98 48 HIS B O 1
ATOM 1527 N N . GLU B 1 49 ? -8.898 0.898 -3.549 1 98.56 49 GLU B N 1
ATOM 1528 C CA . GLU B 1 49 ? -9.711 0.834 -2.334 1 98.56 49 GLU B CA 1
ATOM 1529 C C . GLU B 1 49 ? -8.852 0.462 -1.124 1 98.56 49 GLU B C 1
ATOM 1531 O O . GLU B 1 49 ? -7.766 -0.095 -1.274 1 98.56 49 GLU B O 1
ATOM 1536 N N . LEU B 1 50 ? -9.328 0.846 -0.028 1 98.75 50 LEU B N 1
ATOM 1537 C CA . LEU B 1 50 ? -8.797 0.445 1.271 1 98.75 50 LEU B CA 1
ATOM 1538 C C . LEU B 1 50 ? -9.812 -0.4 2.035 1 98.75 50 LEU B C 1
ATOM 1540 O O . LEU B 1 50 ? -10.906 0.071 2.348 1 98.75 50 LEU B O 1
ATOM 1544 N N . PHE B 1 51 ? -9.414 -1.656 2.238 1 98.81 51 PHE B N 1
ATOM 1545 C CA . PHE B 1 51 ? -10.188 -2.574 3.064 1 98.81 51 PHE B CA 1
ATOM 1546 C C . PHE B 1 51 ? -9.633 -2.627 4.484 1 98.81 51 PHE B C 1
ATOM 1548 O O . PHE B 1 51 ? -8.477 -3.002 4.688 1 98.81 51 PHE B O 1
ATOM 1555 N N . ILE B 1 52 ? -10.508 -2.26 5.492 1 98.81 52 ILE B N 1
ATOM 1556 C CA . ILE B 1 52 ? -10.031 -2.305 6.871 1 98.81 52 ILE B CA 1
ATOM 1557 C C . ILE B 1 52 ? -10.977 -3.152 7.719 1 98.81 52 ILE B C 1
ATOM 1559 O O . ILE B 1 52 ? -12.172 -3.238 7.426 1 98.81 52 ILE B O 1
ATOM 1563 N N . SER B 1 53 ? -10.43 -3.76 8.703 1 98.69 53 SER B N 1
ATOM 1564 C CA . SER B 1 53 ? -11.234 -4.551 9.625 1 98.69 53 SER B CA 1
ATOM 1565 C C . SER B 1 53 ? -10.578 -4.629 11 1 98.69 53 SER B C 1
ATOM 1567 O O . SER B 1 53 ? -9.359 -4.5 11.125 1 98.69 53 SER B O 1
ATOM 1569 N N . GLU B 1 54 ? -11.406 -4.738 11.961 1 98.62 54 GLU B N 1
ATOM 1570 C CA . GLU B 1 54 ? -10.945 -5.059 13.305 1 98.62 54 GLU B CA 1
ATOM 1571 C C . GLU B 1 54 ? -10.711 -6.559 13.469 1 98.62 54 GLU B C 1
ATOM 1573 O O . GLU B 1 54 ? -11.195 -7.355 12.664 1 98.62 54 GLU B O 1
ATOM 1578 N N . ARG B 1 55 ? -9.914 -6.902 14.406 1 96.75 55 ARG B N 1
ATOM 1579 C CA . ARG B 1 55 ? -9.695 -8.312 14.703 1 96.75 55 ARG B CA 1
ATOM 1580 C C . ARG B 1 55 ? -9.531 -8.539 16.203 1 96.75 55 ARG B C 1
ATOM 1582 O O . ARG B 1 55 ? -9.195 -7.613 16.938 1 96.75 55 ARG B O 1
ATOM 1589 N N . GLU B 1 56 ? -9.836 -9.773 16.594 1 95.31 56 GLU B N 1
ATOM 1590 C CA . GLU B 1 56 ? -9.609 -10.141 17.984 1 95.31 56 GLU B CA 1
ATOM 1591 C C . GLU B 1 56 ? -8.125 -10.164 18.328 1 95.31 56 GLU B C 1
ATOM 1593 O O . GLU B 1 56 ? -7.312 -10.664 17.531 1 95.31 56 GLU B O 1
ATOM 1598 N N . GLY B 1 57 ? -7.789 -9.594 19.438 1 94.75 57 GLY B N 1
ATOM 1599 C CA . GLY B 1 57 ? -6.406 -9.633 19.891 1 94.75 57 GLY B CA 1
ATOM 1600 C C . GLY B 1 57 ? -5.52 -8.641 19.156 1 94.75 57 GLY B C 1
ATOM 1601 O O . GLY B 1 57 ? -4.297 -8.805 19.125 1 94.75 57 GLY B O 1
ATOM 1602 N N . PHE B 1 58 ? -6.09 -7.684 18.562 1 96.06 58 PHE B N 1
ATOM 1603 C CA . PHE B 1 58 ? -5.336 -6.66 17.844 1 96.06 58 PHE B CA 1
ATOM 1604 C C . PHE B 1 58 ? -4.305 -6.008 18.766 1 96.06 58 PHE B C 1
ATOM 1606 O O . PHE B 1 58 ? -4.598 -5.711 19.922 1 96.06 58 PHE B O 1
ATOM 1613 N N . GLN B 1 59 ? -3.125 -5.867 18.172 1 94.62 59 GLN B N 1
ATOM 1614 C CA . GLN B 1 59 ? -2.064 -5.117 18.828 1 94.62 59 GLN B CA 1
ATOM 1615 C C . GLN B 1 59 ? -1.408 -4.125 17.875 1 94.62 59 GLN B C 1
ATOM 1617 O O . GLN B 1 59 ? -1.101 -4.473 16.734 1 94.62 59 GLN B O 1
ATOM 1622 N N . VAL B 1 60 ? -1.244 -2.975 18.375 1 92.94 60 VAL B N 1
ATOM 1623 C CA . VAL B 1 60 ? -0.53 -1.987 17.578 1 92.94 60 VAL B CA 1
ATOM 1624 C C . VAL B 1 60 ? 0.933 -2.4 17.422 1 92.94 60 VAL B C 1
ATOM 1626 O O . VAL B 1 60 ? 1.581 -2.775 18.406 1 92.94 60 VAL B O 1
ATOM 1629 N N . GLU B 1 61 ? 1.356 -2.262 16.203 1 90.38 61 GLU B N 1
ATOM 1630 C CA . GLU B 1 61 ? 2.748 -2.615 15.945 1 90.38 61 GLU B CA 1
ATOM 1631 C C . GLU B 1 61 ? 3.678 -1.438 16.219 1 90.38 61 GLU B C 1
ATOM 1633 O O . GLU B 1 61 ? 3.477 -0.343 15.695 1 90.38 61 GLU B O 1
ATOM 1638 N N . GLU B 1 62 ? 4.641 -1.699 17.016 1 82.69 62 GLU B N 1
ATOM 1639 C CA . GLU B 1 62 ? 5.586 -0.635 17.344 1 82.69 62 GLU B CA 1
ATOM 1640 C C . GLU B 1 62 ? 6.578 -0.415 16.203 1 82.69 62 GLU B C 1
ATOM 1642 O O . GLU B 1 62 ? 6.992 0.717 15.945 1 82.69 62 GLU B O 1
ATOM 1647 N N . GLU B 1 63 ? 7.035 -1.466 15.672 1 83.94 63 GLU B N 1
ATOM 1648 C CA . GLU B 1 63 ? 7.91 -1.436 14.508 1 83.94 63 GLU B CA 1
ATOM 1649 C C . GLU B 1 63 ? 7.309 -2.229 13.344 1 83.94 63 GLU B C 1
ATOM 1651 O O . GLU B 1 63 ? 6.738 -3.301 13.555 1 83.94 63 GLU B O 1
ATOM 1656 N N . GLN B 1 64 ? 7.328 -1.526 12.266 1 91.12 64 GLN B N 1
ATOM 1657 C CA . GLN B 1 64 ? 6.816 -2.186 11.07 1 91.12 64 GLN B CA 1
ATOM 1658 C C . GLN B 1 64 ? 7.828 -2.115 9.93 1 91.12 64 GLN B C 1
ATOM 1660 O O . GLN B 1 64 ? 8.516 -1.104 9.766 1 91.12 64 GLN B O 1
ATOM 1665 N N . ASN B 1 65 ? 7.898 -3.229 9.227 1 95 65 ASN B N 1
ATOM 1666 C CA . ASN B 1 65 ? 8.742 -3.213 8.031 1 95 65 ASN B CA 1
ATOM 1667 C C . ASN B 1 65 ? 8.133 -2.352 6.93 1 95 65 ASN B C 1
ATOM 1669 O O . ASN B 1 65 ? 8.859 -1.74 6.145 1 95 65 ASN B O 1
ATOM 1673 N N . PHE B 1 66 ? 6.828 -2.426 6.848 1 96.31 66 PHE B N 1
ATOM 1674 C CA . PHE B 1 66 ? 6.148 -1.468 5.98 1 96.31 66 PHE B CA 1
ATOM 1675 C C . PHE B 1 66 ? 6.188 -0.07 6.586 1 96.31 66 PHE B C 1
ATOM 1677 O O . PHE B 1 66 ? 5.406 0.242 7.488 1 96.31 66 PHE B O 1
ATOM 1684 N N . ARG B 1 67 ? 7.004 0.757 6.098 1 96.12 67 ARG B N 1
ATOM 1685 C CA . ARG B 1 67 ? 7.363 2.01 6.754 1 96.12 67 ARG B CA 1
ATOM 1686 C C . ARG B 1 67 ? 6.289 3.07 6.539 1 96.12 67 ARG B C 1
ATOM 1688 O O . ARG B 1 67 ? 5.887 3.754 7.48 1 96.12 67 ARG B O 1
ATOM 1695 N N . HIS B 1 68 ? 5.934 3.311 5.262 1 97.81 68 HIS B N 1
ATOM 1696 C CA . HIS B 1 68 ? 4.891 4.297 5.02 1 97.81 68 HIS B CA 1
ATOM 1697 C C . HIS B 1 68 ? 4.312 4.16 3.615 1 97.81 68 HIS B C 1
ATOM 1699 O O . HIS B 1 68 ? 4.891 3.471 2.771 1 97.81 68 HIS B O 1
ATOM 1705 N N . ILE 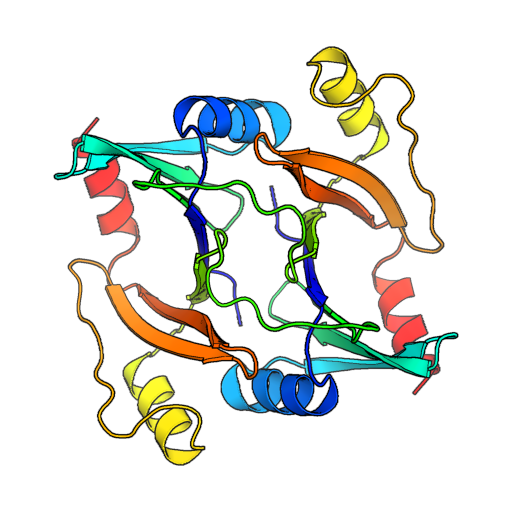B 1 69 ? 3.172 4.719 3.449 1 98.5 69 ILE B N 1
ATOM 1706 C CA . ILE B 1 69 ? 2.562 4.953 2.145 1 98.5 69 ILE B CA 1
ATOM 1707 C C . ILE B 1 69 ? 2.639 6.441 1.798 1 98.5 69 ILE B C 1
ATOM 1709 O O . ILE B 1 69 ? 2.32 7.293 2.629 1 98.5 69 ILE B O 1
ATOM 1713 N N . GLY B 1 70 ? 3.096 6.703 0.609 1 98.69 70 GLY B N 1
ATOM 1714 C CA . GLY B 1 70 ? 3.08 8.062 0.099 1 98.69 70 GLY B CA 1
ATOM 1715 C C . GLY B 1 70 ? 1.878 8.359 -0.778 1 98.69 70 GLY B C 1
ATOM 1716 O O . GLY B 1 70 ? 1.562 7.59 -1.687 1 98.69 70 GLY B O 1
ATOM 1717 N N . TYR B 1 71 ? 1.277 9.438 -0.435 1 98.62 71 TYR B N 1
ATOM 1718 C CA . TYR B 1 71 ? 0.188 9.914 -1.276 1 98.62 71 TYR B CA 1
ATOM 1719 C C . TYR B 1 71 ? 0.578 11.203 -1.991 1 98.62 71 TYR B C 1
ATOM 1721 O O . TYR B 1 71 ? 1.212 12.078 -1.4 1 98.62 71 TYR B O 1
ATOM 1729 N N . PHE B 1 72 ? 0.186 11.25 -3.229 1 98.44 72 PHE B N 1
ATOM 1730 C CA . PHE B 1 72 ? 0.438 12.438 -4.031 1 98.44 72 PHE B CA 1
ATOM 1731 C C . PHE B 1 72 ? -0.449 13.594 -3.58 1 98.44 72 PHE B C 1
ATOM 1733 O O . PHE B 1 72 ? -1.654 13.422 -3.391 1 98.44 72 PHE B O 1
ATOM 1740 N N . ALA B 1 73 ? 0.15 14.711 -3.316 1 98.06 73 ALA B N 1
ATOM 1741 C CA . ALA B 1 73 ? -0.564 15.953 -3.029 1 98.06 73 ALA B CA 1
ATOM 1742 C C . ALA B 1 73 ? -0.227 17.031 -4.059 1 98.06 73 ALA B C 1
ATOM 1744 O O . ALA B 1 73 ? 0.941 17.219 -4.402 1 98.06 73 ALA B O 1
ATOM 1745 N N . GLU B 1 74 ? -1.251 17.703 -4.504 1 97.25 74 GLU B N 1
ATOM 1746 C CA .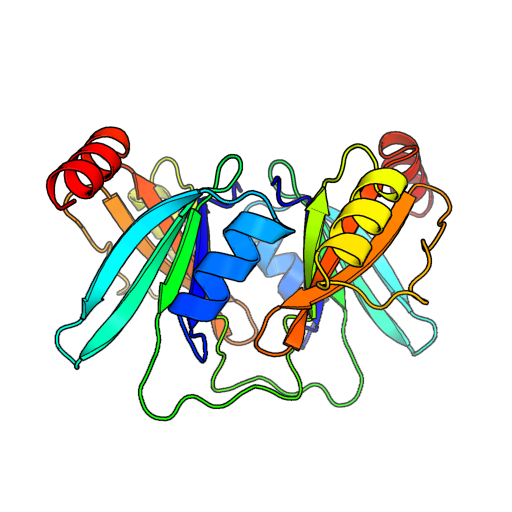 GLU B 1 74 ? -1.046 18.781 -5.461 1 97.25 74 GLU B CA 1
ATOM 1747 C C . GLU B 1 74 ? -0.368 19.984 -4.801 1 97.25 74 GLU B C 1
ATOM 1749 O O . GLU B 1 74 ? 0.482 20.641 -5.41 1 97.25 74 GLU B O 1
ATOM 1754 N N . ASN B 1 75 ? -0.775 20.328 -3.602 1 98.06 75 ASN B N 1
ATOM 1755 C CA . ASN B 1 75 ? -0.269 21.453 -2.826 1 98.06 75 ASN B CA 1
ATOM 1756 C C . ASN B 1 75 ? -0.089 21.094 -1.355 1 98.06 75 ASN B C 1
ATOM 1758 O O . ASN B 1 75 ? -1.042 21.141 -0.577 1 98.06 75 ASN B O 1
ATOM 1762 N N . VAL B 1 76 ? 1.119 20.844 -0.932 1 98.38 76 VAL B N 1
ATOM 1763 C CA . VAL B 1 76 ? 1.356 20.312 0.409 1 98.38 76 VAL B CA 1
ATOM 1764 C C . VAL B 1 76 ? 1.233 21.438 1.433 1 98.38 76 VAL B C 1
ATOM 1766 O O . VAL B 1 76 ? 0.882 21.203 2.59 1 98.38 76 VAL B O 1
ATOM 1769 N N . ASP B 1 77 ? 1.544 22.688 1.064 1 98.25 77 ASP B N 1
ATOM 1770 C CA . ASP B 1 77 ? 1.39 23.797 1.996 1 98.25 77 ASP B CA 1
ATOM 1771 C C . ASP B 1 77 ? -0.065 23.953 2.436 1 98.25 77 ASP B C 1
ATOM 1773 O O . ASP B 1 77 ? -0.354 24.031 3.631 1 98.25 77 ASP B O 1
ATOM 1777 N N . GLU B 1 78 ? -0.896 24 1.477 1 98.19 78 GLU B N 1
ATOM 1778 C CA . GLU B 1 78 ? -2.322 24.125 1.765 1 98.19 78 GLU B CA 1
ATOM 1779 C C . GLU B 1 78 ? -2.83 22.922 2.551 1 98.19 78 GLU B C 1
ATOM 1781 O O . GLU B 1 78 ? -3.619 23.062 3.484 1 98.19 78 GLU B O 1
ATOM 1786 N N . LEU B 1 79 ? -2.412 21.75 2.137 1 97.94 79 LEU B N 1
ATOM 1787 C CA . LEU B 1 79 ? -2.838 20.531 2.811 1 97.94 79 LEU B CA 1
ATOM 1788 C C . LEU B 1 79 ? -2.383 20.516 4.266 1 97.94 79 LEU B C 1
ATOM 1790 O O . LEU B 1 79 ? -3.148 20.156 5.16 1 97.94 79 LEU B O 1
ATOM 1794 N N . LEU B 1 80 ? -1.147 20.906 4.488 1 98.38 80 LEU B N 1
ATOM 1795 C CA . LEU B 1 80 ? -0.62 20.953 5.844 1 98.38 80 LEU B CA 1
ATOM 1796 C C . LEU B 1 80 ? -1.443 21.906 6.711 1 98.38 80 LEU B C 1
ATOM 1798 O O . LEU B 1 80 ? -1.831 21.547 7.828 1 98.38 80 LEU B O 1
ATOM 1802 N N . ASP B 1 81 ? -1.72 23.078 6.211 1 97.88 81 ASP B N 1
ATOM 1803 C CA . ASP B 1 81 ? -2.512 24.062 6.953 1 97.88 81 ASP B CA 1
ATOM 1804 C C . ASP B 1 81 ? -3.891 23.5 7.297 1 97.88 81 ASP B C 1
ATOM 1806 O O . ASP B 1 81 ? -4.352 23.625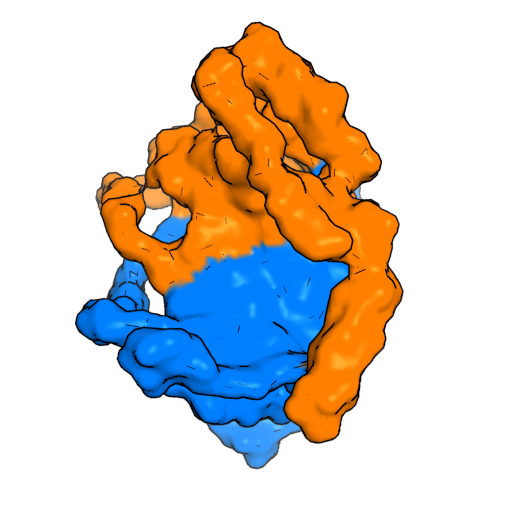 8.43 1 97.88 81 ASP B O 1
ATOM 1810 N N . THR B 1 82 ? -4.504 22.906 6.316 1 97.56 82 THR B N 1
ATOM 1811 C CA . THR B 1 82 ? -5.828 22.328 6.504 1 97.56 82 THR B CA 1
ATOM 1812 C C . THR B 1 82 ? -5.801 21.25 7.582 1 97.56 82 THR B C 1
ATOM 1814 O O . THR B 1 82 ? -6.668 21.219 8.453 1 97.56 82 THR B O 1
ATOM 1817 N N . LEU B 1 83 ? -4.805 20.391 7.539 1 97.94 83 LEU B N 1
ATOM 1818 C CA . LEU B 1 83 ? -4.73 19.266 8.469 1 97.94 83 LEU B CA 1
ATOM 1819 C C . LEU B 1 83 ? -4.363 19.734 9.867 1 97.94 83 LEU B C 1
ATOM 1821 O O . LEU B 1 83 ? -4.762 19.125 10.859 1 97.94 83 LEU B O 1
ATOM 1825 N N . LYS B 1 84 ? -3.602 20.828 9.977 1 97.5 84 LYS B N 1
ATOM 1826 C CA . LYS B 1 84 ? -3.363 21.469 11.266 1 97.5 84 LYS B CA 1
ATOM 1827 C C . LYS B 1 84 ? -4.668 21.953 11.891 1 97.5 84 LYS B C 1
ATOM 1829 O O . LYS B 1 84 ? -4.941 21.688 13.062 1 97.5 84 LYS B O 1
ATOM 1834 N N . ILE B 1 85 ? -5.441 22.609 11.086 1 97.06 85 ILE B N 1
ATOM 1835 C CA . ILE B 1 85 ? -6.703 23.172 11.539 1 97.06 85 ILE B CA 1
ATOM 1836 C C . ILE B 1 85 ? -7.637 22.062 12.008 1 97.06 85 ILE B C 1
ATOM 1838 O O . ILE B 1 85 ? -8.32 22.188 13.023 1 97.06 85 ILE B O 1
ATOM 1842 N N . LYS B 1 86 ? -7.602 20.984 11.234 1 96.81 86 LYS B N 1
ATOM 1843 C CA . LYS B 1 86 ? -8.484 19.859 11.547 1 96.81 86 LYS B CA 1
ATOM 1844 C C . LYS B 1 86 ? -7.945 19.062 12.719 1 96.81 86 LYS B C 1
ATOM 1846 O O . LYS B 1 86 ? -8.633 18.172 13.242 1 96.81 86 LYS B O 1
ATOM 1851 N N . GLY B 1 87 ? -6.695 19.234 13.047 1 96.25 87 GLY B N 1
ATOM 1852 C CA . GLY B 1 87 ? -6.133 18.609 14.227 1 96.25 87 GLY B CA 1
ATOM 1853 C C . GLY B 1 87 ? -5.43 17.297 13.93 1 96.25 87 GLY B C 1
ATOM 1854 O O . GLY B 1 87 ? -5.137 16.516 14.836 1 96.25 87 GLY B O 1
ATOM 1855 N N . TYR B 1 88 ? -5.09 17 12.656 1 96 88 TYR B N 1
ATOM 1856 C CA . TYR B 1 88 ? -4.461 15.742 12.273 1 96 88 TYR B CA 1
ATOM 1857 C C . TYR B 1 88 ? -2.945 15.875 12.25 1 96 88 TYR B C 1
ATOM 1859 O O . TYR B 1 88 ? -2.23 14.875 12.125 1 96 88 TYR B O 1
ATOM 1867 N N . VAL B 1 89 ? -2.52 17.094 12.336 1 95.5 89 VAL B N 1
ATOM 1868 C CA . VAL B 1 89 ? -1.085 17.359 12.305 1 95.5 89 VAL B CA 1
ATOM 1869 C C . VAL B 1 89 ? -0.719 18.375 13.391 1 95.5 89 VAL B C 1
ATOM 1871 O O . VAL B 1 89 ? -1.467 19.328 13.641 1 95.5 89 VAL B O 1
ATOM 1874 N N . ASN B 1 90 ? 0.404 18.047 13.969 1 93.94 90 ASN B N 1
ATOM 1875 C CA . ASN B 1 90 ? 0.889 18.984 14.969 1 93.94 90 ASN B CA 1
ATOM 1876 C C . ASN B 1 90 ? 1.139 20.359 14.367 1 93.94 90 ASN B C 1
ATOM 1878 O O . ASN B 1 90 ? 1.658 20.469 13.258 1 93.94 90 ASN B O 1
ATOM 1882 N N . LYS B 1 91 ? 0.911 21.375 15.164 1 93.5 91 LYS B N 1
ATOM 1883 C CA . LYS B 1 91 ? 1.036 22.75 14.688 1 93.5 91 LYS B CA 1
ATOM 1884 C C . LYS B 1 91 ? 2.482 23.078 14.328 1 93.5 91 LYS B C 1
ATOM 1886 O O . LYS B 1 91 ? 2.738 23.922 13.477 1 93.5 91 LYS B O 1
ATOM 1891 N N . GLU B 1 92 ? 3.354 22.391 14.898 1 95.5 92 GLU B N 1
ATOM 1892 C CA . GLU B 1 92 ? 4.77 22.688 14.703 1 95.5 92 GLU B CA 1
ATOM 1893 C C . GLU B 1 92 ? 5.324 21.953 13.492 1 95.5 92 GLU B C 1
ATOM 1895 O O . GLU B 1 92 ? 6.465 22.188 13.078 1 95.5 92 GLU B O 1
ATOM 1900 N N . GLU B 1 93 ? 4.508 21.141 12.977 1 95.81 93 GLU B N 1
ATOM 1901 C CA . GLU B 1 93 ? 4.973 20.391 11.812 1 95.81 93 GLU B CA 1
ATOM 1902 C C . GLU B 1 93 ? 5.352 21.328 10.672 1 95.81 93 GLU B C 1
ATOM 1904 O O . GLU B 1 93 ? 4.672 22.328 10.43 1 95.81 93 GLU B O 1
ATOM 1909 N N . LYS B 1 94 ? 6.465 20.969 10.016 1 96.88 94 LYS B N 1
ATOM 1910 C CA . LYS B 1 94 ? 6.934 21.766 8.891 1 96.88 94 LYS B CA 1
ATOM 1911 C C . LYS B 1 94 ? 7.09 20.922 7.637 1 96.88 94 LYS B C 1
ATOM 1913 O O . LYS B 1 94 ? 7.25 19.703 7.723 1 96.88 94 LYS B O 1
ATOM 1918 N N . ILE B 1 95 ? 7.039 21.656 6.523 1 98.44 95 ILE B N 1
ATOM 1919 C CA . ILE B 1 95 ? 7.277 21.016 5.234 1 98.44 95 ILE B CA 1
ATOM 1920 C C . ILE B 1 95 ? 8.75 20.641 5.105 1 98.44 95 ILE B C 1
ATOM 1922 O O . ILE B 1 95 ? 9.633 21.438 5.457 1 98.44 95 ILE B O 1
ATOM 1926 N N . ILE B 1 96 ? 8.961 19.453 4.688 1 98.5 96 ILE B N 1
ATOM 1927 C CA . ILE B 1 96 ? 10.305 19.016 4.301 1 98.5 96 ILE B CA 1
ATOM 1928 C C . ILE B 1 96 ? 10.539 19.328 2.824 1 98.5 96 ILE B C 1
ATOM 1930 O O . ILE B 1 96 ? 9.844 18.797 1.955 1 98.5 96 ILE B O 1
ATOM 1934 N N . VAL B 1 97 ? 11.5 20.125 2.586 1 98.56 97 VAL B N 1
ATOM 1935 C CA . VAL B 1 97 ? 11.812 20.516 1.212 1 98.56 97 VAL B CA 1
ATOM 1936 C C . VAL B 1 97 ? 13 19.703 0.706 1 98.56 97 VAL B C 1
ATOM 1938 O O . VAL B 1 97 ? 14.07 19.719 1.31 1 98.56 97 VAL B O 1
ATOM 1941 N N . LYS B 1 98 ? 12.789 18.984 -0.402 1 98.12 98 LYS B N 1
ATOM 1942 C CA . LYS B 1 98 ? 13.836 18.203 -1.06 1 98.12 98 LYS B CA 1
ATOM 1943 C C . LYS B 1 98 ? 14.102 18.734 -2.467 1 98.12 98 LYS B C 1
ATOM 1945 O O . LYS B 1 98 ? 13.438 19.656 -2.928 1 98.12 98 LYS B O 1
ATOM 1950 N N . GLU B 1 99 ? 15.125 18.141 -3.129 1 98 99 GLU B N 1
ATOM 1951 C CA . GLU B 1 99 ? 15.555 18.609 -4.441 1 98 99 GLU B CA 1
ATOM 1952 C C . GLU B 1 99 ? 14.398 18.594 -5.441 1 98 99 GLU B C 1
ATOM 1954 O O . GLU B 1 99 ? 14.25 19.516 -6.25 1 98 99 GLU B O 1
ATOM 1959 N N . PHE B 1 100 ? 13.531 17.578 -5.336 1 98.69 100 PHE B N 1
ATOM 1960 C CA . PHE B 1 100 ? 12.539 17.406 -6.391 1 98.69 100 PHE B CA 1
ATOM 1961 C C . PHE B 1 100 ? 11.133 17.328 -5.805 1 98.69 100 PHE B C 1
ATOM 1963 O O . PHE B 1 100 ? 10.18 16.984 -6.516 1 98.69 100 PHE B O 1
ATOM 1970 N N . SER B 1 101 ? 11.039 17.562 -4.492 1 98.75 101 SER B N 1
ATOM 1971 C CA . SER B 1 101 ? 9.727 17.375 -3.873 1 98.75 101 SER B CA 1
ATOM 1972 C C . SER B 1 101 ? 9.602 18.188 -2.582 1 98.75 101 SER B C 1
ATOM 1974 O O . SER B 1 101 ? 10.602 18.688 -2.062 1 98.75 101 SER B O 1
ATOM 1976 N N . ARG B 1 102 ? 8.43 18.422 -2.135 1 98.75 102 ARG B N 1
ATOM 1977 C CA . ARG B 1 102 ? 8.008 18.922 -0.833 1 98.75 102 ARG B CA 1
ATOM 1978 C C . ARG B 1 102 ? 7.023 17.969 -0.167 1 98.75 102 ARG B C 1
ATOM 1980 O O . ARG B 1 102 ? 6.109 17.453 -0.818 1 98.75 102 ARG B O 1
ATOM 1987 N N . GLN B 1 103 ? 7.273 17.734 1.114 1 98.81 103 GLN B N 1
ATOM 1988 C CA . GLN B 1 103 ? 6.414 16.719 1.715 1 98.81 103 GLN B CA 1
ATOM 1989 C C . GLN B 1 103 ? 6.336 16.891 3.229 1 98.81 103 GLN B C 1
ATOM 1991 O O . GLN B 1 103 ? 7.07 17.703 3.807 1 98.81 103 GLN B O 1
ATOM 1996 N N . PHE B 1 104 ? 5.418 16.281 3.869 1 98.56 104 PHE B N 1
ATOM 1997 C CA . PHE B 1 104 ? 5.32 16.125 5.316 1 98.56 104 PHE B CA 1
ATOM 1998 C C . PHE B 1 104 ? 4.664 14.805 5.684 1 98.56 104 PHE B C 1
ATOM 2000 O O . PHE B 1 104 ? 4.098 14.125 4.824 1 98.56 104 PHE B O 1
ATOM 2007 N N . TYR B 1 105 ? 4.875 14.43 6.906 1 97.38 105 TYR B N 1
ATOM 2008 C CA . TYR B 1 105 ? 4.387 13.133 7.359 1 97.38 105 TYR B CA 1
ATOM 2009 C C . TYR B 1 105 ? 3.295 13.297 8.414 1 97.38 105 TYR B C 1
ATOM 2011 O O . TYR B 1 105 ? 3.33 14.234 9.211 1 97.38 105 TYR B O 1
ATOM 2019 N N . ILE B 1 106 ? 2.381 12.414 8.344 1 97.25 106 ILE B N 1
ATOM 2020 C CA . ILE B 1 106 ? 1.393 12.273 9.406 1 97.25 106 ILE B CA 1
ATOM 2021 C C . ILE B 1 106 ? 1.278 10.812 9.82 1 97.25 106 ILE B C 1
ATOM 2023 O O . ILE B 1 106 ? 1.891 9.938 9.203 1 97.25 106 ILE B O 1
ATOM 2027 N N . LYS B 1 107 ? 0.552 10.602 10.914 1 95.75 107 LYS B N 1
ATOM 2028 C CA . LYS B 1 107 ? 0.302 9.242 11.391 1 95.75 107 LYS B CA 1
ATOM 2029 C C . LYS B 1 107 ? -1.193 8.938 11.43 1 95.75 107 LYS B C 1
ATOM 2031 O O . LYS B 1 107 ? -1.995 9.797 11.805 1 95.75 107 LYS B O 1
ATOM 2036 N N . ASP B 1 108 ? -1.532 7.723 10.992 1 96.75 108 ASP B N 1
ATOM 2037 C CA . ASP B 1 108 ? -2.926 7.316 11.133 1 96.75 108 ASP B CA 1
ATOM 2038 C C . ASP B 1 108 ? -3.24 6.949 12.586 1 96.75 108 ASP B C 1
ATOM 2040 O O . ASP B 1 108 ? -2.375 7.047 13.453 1 96.75 108 ASP B O 1
ATOM 2044 N N . PRO B 1 109 ? -4.453 6.543 12.922 1 97.19 109 PRO B N 1
ATOM 2045 C CA . PRO B 1 109 ? -4.859 6.352 14.312 1 97.19 109 PRO B CA 1
ATOM 2046 C C . PRO B 1 109 ? -4.051 5.266 15.016 1 97.19 109 PRO B C 1
ATOM 2048 O O . PRO B 1 109 ? -4.012 5.219 16.25 1 97.19 109 PRO B O 1
ATOM 2051 N N . ASP B 1 110 ? -3.432 4.32 14.281 1 97.12 110 ASP B N 1
ATOM 2052 C CA . ASP B 1 110 ? -2.639 3.256 14.891 1 97.12 110 ASP B CA 1
ATOM 2053 C C . ASP B 1 110 ? -1.147 3.586 14.836 1 97.12 110 ASP B C 1
ATOM 2055 O O . ASP B 1 110 ? -0.309 2.75 15.18 1 97.12 110 ASP B O 1
ATOM 2059 N N . GLY B 1 111 ? -0.829 4.75 14.281 1 95.25 111 GLY B N 1
ATOM 2060 C CA . GLY B 1 111 ? 0.559 5.18 14.305 1 95.25 111 GLY B CA 1
ATOM 2061 C C . GLY B 1 111 ? 1.298 4.883 13.016 1 95.25 111 GLY B C 1
ATOM 2062 O O . GLY B 1 111 ? 2.496 5.148 12.906 1 95.25 111 GLY B O 1
ATOM 2063 N N . PHE B 1 112 ? 0.679 4.301 12.047 1 95.75 112 PHE B N 1
ATOM 2064 C CA . PHE B 1 112 ? 1.303 4.047 10.758 1 95.75 112 PHE B CA 1
ATOM 2065 C C . PHE B 1 112 ? 1.585 5.355 10.023 1 95.75 112 PHE B C 1
ATOM 2067 O O . PHE B 1 112 ? 0.722 6.234 9.953 1 95.75 112 PHE B O 1
ATOM 2074 N N . GLU B 1 113 ? 2.752 5.434 9.453 1 96.56 113 GLU B N 1
ATOM 2075 C CA . GLU B 1 113 ? 3.186 6.695 8.852 1 96.56 113 GLU B CA 1
ATOM 2076 C C . GLU B 1 113 ? 2.654 6.84 7.43 1 96.56 113 GLU B C 1
ATOM 2078 O O . GLU B 1 113 ? 2.652 5.879 6.66 1 96.56 113 GLU B O 1
ATOM 2083 N N . ILE B 1 114 ? 2.25 8.023 7.148 1 98 114 ILE B N 1
ATOM 2084 C CA . ILE B 1 114 ? 1.781 8.422 5.824 1 98 114 ILE B CA 1
ATOM 2085 C C . ILE B 1 114 ? 2.578 9.633 5.34 1 98 114 ILE B C 1
ATOM 2087 O O . ILE B 1 114 ? 2.77 10.594 6.082 1 98 114 ILE B O 1
ATOM 2091 N N . ASP B 1 115 ? 3.094 9.523 4.148 1 98.69 115 ASP B N 1
ATOM 2092 C CA . ASP B 1 115 ? 3.812 10.609 3.496 1 98.69 115 ASP B CA 1
ATOM 2093 C C . ASP B 1 115 ? 2.908 11.359 2.516 1 98.69 115 ASP B C 1
ATOM 2095 O O . ASP B 1 115 ? 2.32 10.75 1.62 1 98.69 115 ASP B O 1
ATOM 2099 N N . LEU B 1 116 ? 2.695 12.602 2.744 1 98.75 116 LEU B N 1
ATOM 2100 C CA . LEU B 1 116 ? 2.029 13.469 1.775 1 98.75 116 LEU B CA 1
ATOM 2101 C C . LEU B 1 116 ? 3.047 14.258 0.961 1 98.75 116 LEU B C 1
ATOM 2103 O O . LEU B 1 116 ? 3.74 15.125 1.499 1 98.75 116 LEU B O 1
ATOM 2107 N N . ILE B 1 117 ? 3.072 14.023 -0.386 1 98.88 117 ILE B N 1
ATOM 2108 C CA . ILE B 1 117 ? 4.223 14.469 -1.16 1 98.88 117 ILE B CA 1
ATOM 2109 C C . ILE B 1 117 ? 3.75 15.219 -2.404 1 98.88 117 ILE B C 1
ATOM 2111 O O . ILE B 1 117 ? 2.822 14.773 -3.086 1 98.88 117 ILE B O 1
ATOM 2115 N N . GLN B 1 118 ? 4.309 16.328 -2.607 1 98.81 118 GLN B N 1
ATOM 2116 C CA . GLN B 1 118 ? 4.191 17.109 -3.828 1 98.81 118 GLN B CA 1
ATOM 2117 C C . GLN B 1 118 ? 5.492 17.094 -4.629 1 98.81 118 GLN B C 1
ATOM 2119 O O . GLN B 1 118 ? 6.543 17.484 -4.125 1 98.81 118 GLN B O 1
ATOM 2124 N N . TRP B 1 119 ? 5.395 16.625 -5.855 1 98.62 119 TRP B N 1
ATOM 2125 C CA . TRP B 1 119 ? 6.566 16.656 -6.723 1 98.62 119 TRP B CA 1
ATOM 2126 C C . TRP B 1 119 ? 6.73 18.031 -7.367 1 98.62 119 TRP B C 1
ATOM 2128 O O . TRP B 1 119 ? 5.793 18.547 -7.984 1 98.62 119 TRP B O 1
ATOM 2138 N N . THR B 1 120 ? 7.914 18.594 -7.152 1 98.5 120 THR B N 1
ATOM 2139 C CA . THR B 1 120 ? 8.219 19.859 -7.805 1 98.5 120 THR B CA 1
ATOM 2140 C C . THR B 1 120 ? 8.875 19.625 -9.164 1 98.5 120 THR B C 1
ATOM 2142 O O . THR B 1 120 ? 8.812 20.484 -10.047 1 98.5 120 THR B O 1
ATOM 2145 N N . ASP B 1 121 ? 9.508 18.5 -9.352 1 98.25 121 ASP B N 1
ATOM 2146 C CA . ASP B 1 121 ? 10.117 18.094 -10.609 1 98.25 121 ASP B CA 1
ATOM 2147 C C . ASP B 1 121 ? 10.344 16.578 -10.641 1 98.25 121 ASP B C 1
ATOM 2149 O O . ASP B 1 121 ? 11.477 16.109 -10.516 1 98.25 121 ASP B O 1
ATOM 2153 N N . LYS B 1 122 ? 9.305 15.812 -10.953 1 97.5 122 LYS B N 1
ATOM 2154 C CA . LYS B 1 122 ? 9.406 14.359 -10.945 1 97.5 122 LYS B CA 1
ATOM 2155 C C . LYS B 1 122 ? 10.266 13.859 -12.094 1 97.5 122 LYS B C 1
ATOM 2157 O O . LYS B 1 122 ? 11.016 12.883 -11.945 1 97.5 122 LYS B O 1
ATOM 2162 N N . GLU B 1 123 ? 10.07 14.508 -13.195 1 97.19 123 GLU B N 1
ATOM 2163 C CA . GLU B 1 123 ? 10.906 14.141 -14.328 1 97.19 123 GLU B CA 1
ATOM 2164 C C . GLU B 1 123 ? 12.391 14.344 -14.008 1 97.19 123 GLU B C 1
ATOM 2166 O O . GLU B 1 123 ? 13.227 13.531 -14.406 1 97.19 123 GLU B O 1
ATOM 2171 N N . GLY B 1 124 ? 12.695 15.492 -13.383 1 97.62 124 GLY B N 1
ATOM 2172 C CA . GLY B 1 124 ? 14.062 15.727 -12.93 1 97.62 124 GLY B CA 1
ATOM 2173 C C . GLY B 1 124 ? 14.57 14.641 -12 1 97.62 124 GLY B C 1
ATOM 2174 O O . GLY B 1 124 ? 15.734 14.242 -12.086 1 97.62 124 GLY B O 1
ATOM 2175 N N . PHE B 1 125 ? 13.688 14.148 -11.141 1 97.44 125 PHE B N 1
ATOM 2176 C CA . PHE B 1 125 ? 14.023 13.055 -10.242 1 97.44 125 PHE B CA 1
ATOM 2177 C C . PHE B 1 125 ? 14.414 11.805 -11.023 1 97.44 125 PHE B C 1
ATOM 2179 O O . PHE B 1 125 ? 15.484 11.234 -10.805 1 97.44 125 PHE B O 1
ATOM 2186 N N . TYR B 1 126 ? 13.625 11.414 -12.023 1 96.88 126 TYR B N 1
ATOM 2187 C CA . TYR B 1 126 ? 13.898 10.227 -12.836 1 96.88 126 TYR B CA 1
ATOM 2188 C C . TYR B 1 126 ? 15.195 10.391 -13.625 1 96.88 126 TYR B C 1
ATOM 2190 O O . TYR B 1 126 ? 15.969 9.445 -13.766 1 96.88 126 TYR B O 1
ATOM 2198 N N . ASN B 1 127 ? 15.453 11.578 -14.117 1 97 127 ASN B N 1
ATOM 2199 C CA . ASN B 1 127 ? 16.656 11.836 -14.891 1 97 127 ASN B CA 1
ATOM 2200 C C . ASN B 1 127 ? 17.922 11.688 -14.039 1 97 127 ASN B C 1
ATOM 2202 O O . ASN B 1 127 ? 18.922 11.164 -14.5 1 97 127 ASN B O 1
ATOM 2206 N N . LYS B 1 128 ? 17.781 12.195 -12.891 1 95.88 128 LYS B N 1
ATOM 2207 C CA . LYS B 1 128 ? 18.922 12.086 -11.984 1 95.88 128 LYS B CA 1
ATOM 2208 C C . LYS B 1 128 ? 19.25 10.625 -11.68 1 95.88 128 LYS B C 1
ATOM 2210 O O . LYS B 1 128 ? 20.422 10.242 -11.609 1 95.88 128 LYS B O 1
ATOM 2215 N N . LEU B 1 129 ? 18.219 9.781 -11.438 1 94.31 129 LEU B N 1
ATOM 2216 C CA . LEU B 1 129 ? 18.406 8.367 -11.156 1 94.31 129 LEU B CA 1
ATOM 2217 C C . LEU B 1 129 ? 19.109 7.676 -12.32 1 94.31 129 LEU B C 1
ATOM 2219 O O . LEU B 1 129 ? 19.922 6.773 -12.117 1 94.31 129 LEU B O 1
ATOM 2223 N N . LYS B 1 130 ? 18.859 8.039 -13.547 1 91.12 130 LYS B N 1
ATOM 2224 C CA . LYS B 1 130 ? 19.438 7.453 -14.75 1 91.12 130 LYS B CA 1
ATOM 2225 C C . LYS B 1 130 ? 20.906 7.812 -14.891 1 91.12 130 LYS B C 1
ATOM 2227 O O . LYS B 1 130 ? 21.688 7.039 -15.445 1 91.12 130 LYS B O 1
ATOM 2232 N N . GLN B 1 131 ? 21.297 8.891 -14.422 1 88.31 131 GLN B N 1
ATOM 2233 C CA . GLN B 1 131 ? 22.656 9.375 -14.547 1 88.31 131 GLN B CA 1
ATOM 2234 C C . GLN B 1 131 ? 23.578 8.664 -13.555 1 88.31 131 GLN B C 1
ATOM 2236 O O . GLN B 1 131 ? 24.797 8.57 -13.781 1 88.31 131 GLN B O 1
ATOM 2241 N N . LYS B 1 132 ? 23.094 8.32 -12.516 1 79.12 132 LYS B N 1
ATOM 2242 C CA . LYS B 1 132 ? 23.875 7.586 -11.531 1 79.12 132 LYS B CA 1
ATOM 2243 C C . LYS B 1 132 ? 24.25 6.195 -12.039 1 79.12 132 LYS B C 1
ATOM 2245 O O . LYS B 1 132 ? 25.156 5.559 -11.508 1 79.12 132 LYS B O 1
ATOM 2250 N N . GLN B 1 133 ? 23.5 5.539 -12.984 1 63.06 133 GLN B N 1
ATOM 2251 C CA . GLN B 1 133 ? 23.734 4.195 -13.5 1 63.06 133 GLN B CA 1
ATOM 2252 C C . GLN B 1 133 ? 24.828 4.195 -14.57 1 63.06 133 GLN B C 1
ATOM 2254 O O . GLN B 1 133 ? 25.016 5.188 -15.273 1 63.06 133 GLN B O 1
#

Nearest PDB structures (foldseek):
  5ump-assembly1_B  TM=7.542E-01  e=1.666E-07  Streptomyces sp. CB03234
  2p7q-assembly4_C-2  TM=7.767E-01  e=6.293E-07  Listeria monocytogenes EGD-e
  5ujp-assembly1_B  TM=6.982E-01  e=2.945E-07  Streptomyces sp. CB03234
  2i7r-assembly1_B  TM=7.358E-01  e=1.185E-06  Streptococcus pneumoniae
  2zw7-assembly1_B  TM=7.386E-01  e=4.364E-05  Streptomyces verticillus

InterPro domains:
  IPR004360 Glyoxalase/fosfomycin resistance/dioxygenase domain [PF00903] (3-115)
  IPR029068 Glyoxalase/Bleomycin resistance protein/Dihydroxybiphenyl dioxygenase [G3DSA:3.10.180.10] (2-132)
  IPR029068 Glyoxalase/Bleomycin resistance protein/Dihydroxybiphenyl dioxygenase [SSF54593] (3-121)
  IPR037523 Vicinal oxygen chelate (VOC), core domain [PS51819] (2-119)
  IPR051332 Fosfomycin Resistance Enzymes [PTHR36113] (1-117)

Sequence (266 aa):
MIIDHLNRYVSDVDKFILFYEDALDYKLIDSGIKLNGKKYAILKGDKHELFISEREGFQVEEEQNFRHIGYFAENVDELLDTLKIKGYVNKEEKIIVKEFSRQFYIKDPDGFEIDLIQWTDKEGFYNKLKQKQMIIDHLNRYVSDVDKFILFYEDALDYKLIDSGIKLNGKKYAILKGDKHELFISEREGFQVEEEQNFRHIGYFAENVDELLDTLKIKGYVNKEEKIIVKEFSRQFYIKDPDGFEIDLIQWTDKEGFYNKLKQKQ

Secondary structure (DSSP, 8-state):
-EEEEEEEE-S-HHHHHHHHHHHH--EEEEEEE-TTS-EEEEEE-SS-EEEEE--TT----SS-SEEEEEEE-S-HHHHHHHHHHHTSS-TT--PEE-SSEEEEEEE-TT--EEEEEEES-HHHHHHHHHHT-/-EEEEEEEE-S-HHHHHHHHHHHH--EEEEEEE-TTS-EEEEEE-SS-EEEEE--TT----SS-SEEEEEEE-S-HHHHHHHHHHHTSS-TT--PEE-SSEEEEEEE-TT--EEEEEEES-HHHHHHHH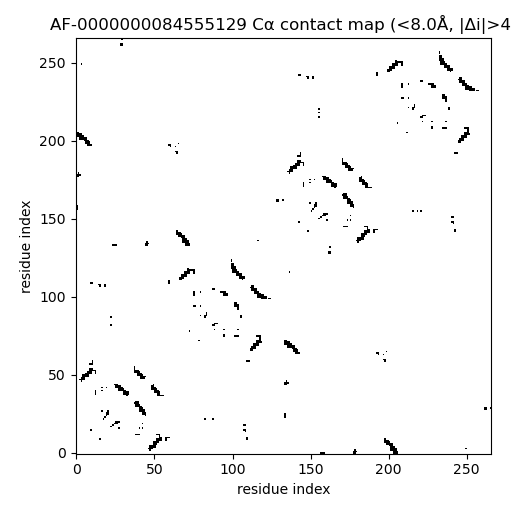HHT-

Radius of gyration: 18.95 Å; Cα contacts (8 Å, |Δi|>4): 523; chains: 2; bounding box: 54×51×37 Å